Protein AF-A0A945PZ45-F1 (afdb_monomer)

Nearest PDB structures (foldseek):
  7mdt-assembly1_L  TM=3.735E-01  e=1.848E+00  Macaca mulatta
  8dgw-assembly2_B  TM=4.164E-01  e=6.900E+00  Homo sapiens
  4od1-assembly1_L  TM=3.330E-01  e=9.731E+00  Homo sapiens
  8fbw-assembly2_B  TM=3.187E-01  e=9.189E+00  Macaca mulatta

Secondary structure (DSSP, 8-state):
----------PPPPP----PPPPSHHHHHHHHHHHHHHHHHHHHH-----TT---HHHHHHHHHHHHT-BTTBEEEPEEE-S------------EEEE--S-GGGTS-HHHHHH-SS---B-S--SEEEE-SEE-TTSPEEEEEEEEHHHHT-TTEEEEEEEETTEEEEEEEE--SSHHHHTTS-TTSPEEEEEEEE--TT--SSEEEEEEEETTEEEEEEEEETT-----

Structure (mmCIF, N/CA/C/O backbone):
data_AF-A0A945PZ45-F1
#
_entry.id   AF-A0A945PZ45-F1
#
loop_
_atom_site.group_PDB
_atom_site.id
_atom_site.type_symbol
_atom_site.label_atom_id
_atom_site.label_alt_id
_atom_site.label_comp_id
_atom_site.label_asym_id
_atom_site.label_entity_id
_atom_site.label_seq_id
_atom_site.pdbx_PDB_ins_code
_atom_site.Cartn_x
_atom_site.Cartn_y
_atom_site.Cartn_z
_atom_site.occupancy
_atom_site.B_iso_or_equiv
_atom_site.auth_seq_id
_atom_site.auth_comp_id
_atom_site.auth_asym_id
_atom_site.auth_atom_id
_atom_site.pdbx_PDB_model_num
ATOM 1 N N . MET A 1 1 ? -33.135 21.296 -118.989 1.00 41.00 1 MET A N 1
ATOM 2 C CA . MET A 1 1 ? -32.859 22.728 -119.234 1.00 41.00 1 MET A CA 1
ATOM 3 C C . MET A 1 1 ? -31.556 23.097 -118.544 1.00 41.00 1 MET A C 1
ATOM 5 O O . MET A 1 1 ? -31.293 22.595 -117.462 1.00 41.00 1 MET A O 1
ATOM 9 N N . LYS A 1 2 ? -30.731 23.880 -119.241 1.00 42.22 2 LYS A N 1
ATOM 10 C CA . LYS A 1 2 ? -29.431 24.441 -118.834 1.00 42.22 2 LYS A CA 1
ATOM 11 C C . LYS A 1 2 ? -29.603 25.513 -117.737 1.00 42.22 2 LYS A C 1
ATOM 13 O O . LYS A 1 2 ? -30.697 26.063 -117.647 1.00 42.22 2 LYS A O 1
ATOM 18 N N . ASN A 1 3 ? -28.484 25.884 -117.094 1.00 39.31 3 ASN A N 1
ATOM 19 C CA . ASN A 1 3 ? -28.219 27.063 -116.229 1.00 39.31 3 ASN A CA 1
ATOM 20 C C . ASN A 1 3 ? -28.407 26.824 -114.716 1.00 39.31 3 ASN A C 1
ATOM 22 O O . ASN A 1 3 ? -29.359 26.170 -114.327 1.00 39.31 3 ASN A O 1
ATOM 26 N N . GLN A 1 4 ? -27.575 27.326 -113.797 1.00 45.66 4 GLN A N 1
ATOM 27 C CA . GLN A 1 4 ? -26.415 28.225 -113.855 1.00 45.66 4 GLN A CA 1
ATOM 28 C C . GLN A 1 4 ? -25.654 28.140 -112.513 1.00 45.66 4 GLN A C 1
ATOM 30 O O . GLN A 1 4 ? -26.232 27.806 -111.483 1.00 45.66 4 GLN A O 1
ATOM 35 N N . ASN A 1 5 ? -24.366 28.475 -112.572 1.00 48.97 5 ASN A N 1
ATOM 36 C CA . ASN A 1 5 ? -23.415 28.660 -111.476 1.00 48.97 5 ASN A CA 1
ATOM 37 C C . ASN A 1 5 ? -23.949 29.446 -110.270 1.00 48.97 5 ASN A C 1
ATOM 39 O O . ASN A 1 5 ? -24.589 30.483 -110.436 1.00 48.97 5 ASN A O 1
ATOM 43 N N . SER A 1 6 ? -23.493 29.068 -109.074 1.00 56.88 6 SER A N 1
ATOM 44 C CA . SER A 1 6 ? -23.102 30.012 -108.016 1.00 56.88 6 SER A CA 1
ATOM 45 C C . SER A 1 6 ? -22.064 29.345 -107.106 1.00 56.88 6 SER A C 1
ATOM 47 O O . SER A 1 6 ? -22.409 28.527 -106.257 1.00 56.88 6 SER A O 1
ATOM 49 N N . GLU A 1 7 ? -20.786 29.665 -107.303 1.00 55.12 7 GLU A N 1
ATOM 50 C CA . GLU A 1 7 ? -19.716 29.346 -106.351 1.00 55.12 7 GLU A CA 1
ATOM 51 C C . GLU A 1 7 ? -19.923 30.127 -105.042 1.00 55.12 7 GLU A C 1
ATOM 53 O O . GLU A 1 7 ? -20.088 31.350 -105.087 1.00 55.12 7 GLU A O 1
ATOM 58 N N . PRO A 1 8 ? -19.833 29.499 -103.858 1.00 56.19 8 PRO A N 1
ATOM 59 C CA . PRO A 1 8 ? -19.526 30.229 -102.643 1.00 56.19 8 PRO A CA 1
ATOM 60 C C . PRO A 1 8 ? -18.009 30.440 -102.550 1.00 56.19 8 PRO A C 1
ATOM 62 O O . PRO A 1 8 ? -17.231 29.523 -102.295 1.00 56.19 8 PRO A O 1
ATOM 65 N N . SER A 1 9 ? -17.622 31.695 -102.767 1.00 52.62 9 SER A N 1
ATOM 66 C CA . SER A 1 9 ? -16.324 32.298 -102.462 1.00 52.62 9 SER A CA 1
ATOM 67 C C . SER A 1 9 ? -15.703 31.758 -101.162 1.00 52.62 9 SER A C 1
ATOM 69 O O . SER A 1 9 ? -16.165 32.053 -100.057 1.00 52.62 9 SER A O 1
ATOM 71 N N . LEU A 1 10 ? -14.612 31.001 -101.294 1.00 57.22 10 LEU A N 1
ATOM 72 C CA . LEU A 1 10 ? -13.707 30.686 -100.192 1.00 57.22 10 LEU A CA 1
ATOM 73 C C . LEU A 1 10 ? -12.963 31.968 -99.798 1.00 57.22 10 LEU A C 1
ATOM 75 O O . LEU A 1 10 ? -11.994 32.364 -100.447 1.00 57.22 10 LEU A O 1
ATOM 79 N N . LYS A 1 11 ? -13.412 32.630 -98.725 1.00 60.88 11 LYS A N 1
ATOM 80 C CA . LYS A 1 11 ? -12.591 33.635 -98.038 1.00 60.88 11 LYS A CA 1
ATOM 81 C C . LYS A 1 11 ? -11.314 32.945 -97.535 1.00 60.88 11 LYS A C 1
ATOM 83 O O . LYS A 1 11 ? -11.435 31.961 -96.803 1.00 60.88 11 LYS A O 1
ATOM 88 N N . PRO A 1 12 ? -10.110 33.438 -97.869 1.00 55.38 12 PRO A N 1
ATOM 89 C CA . PRO A 1 12 ? -8.886 32.910 -97.291 1.00 55.38 12 PRO A CA 1
ATOM 90 C C . PRO A 1 12 ? -8.914 33.181 -95.785 1.00 55.38 12 PRO A C 1
ATOM 92 O O . PRO A 1 12 ? -9.033 34.327 -95.349 1.00 55.38 12 PRO A O 1
ATOM 95 N N . GLY A 1 13 ? -8.869 32.109 -94.992 1.00 54.81 13 GLY A N 1
ATOM 96 C CA . GLY A 1 13 ? -8.701 32.200 -93.550 1.00 54.81 13 GLY A CA 1
ATOM 97 C C . GLY A 1 13 ? -7.424 32.974 -93.246 1.00 54.81 13 GLY A C 1
ATOM 98 O O . GLY A 1 13 ? -6.350 32.629 -93.736 1.00 54.81 13 GLY A O 1
ATOM 99 N N . SER A 1 14 ? -7.563 34.047 -92.475 1.00 60.84 14 SER A N 1
ATOM 100 C CA . SER A 1 14 ? -6.459 34.846 -91.957 1.00 60.84 14 SER A CA 1
ATOM 101 C C . SER A 1 14 ? -5.398 33.937 -91.317 1.00 60.84 14 SER A C 1
ATOM 103 O O . SER A 1 14 ? -5.774 32.962 -90.657 1.00 60.84 14 SER A O 1
ATOM 105 N N . PRO A 1 15 ? -4.093 34.235 -91.452 1.00 59.25 15 PRO A N 1
ATOM 106 C CA . PRO A 1 15 ? -3.061 33.463 -90.771 1.00 59.25 15 PRO A CA 1
ATOM 107 C C . PRO A 1 15 ? -3.345 33.497 -89.266 1.00 59.25 15 PRO A C 1
ATOM 109 O O . PRO A 1 15 ? -3.495 34.577 -88.689 1.00 59.25 15 PRO A O 1
ATOM 112 N N . MET A 1 16 ? -3.471 32.327 -88.631 1.00 61.09 16 MET A N 1
ATOM 113 C CA . MET A 1 16 ? -3.567 32.248 -87.176 1.00 61.09 16 MET A CA 1
ATOM 114 C C . MET A 1 16 ? -2.313 32.902 -86.603 1.00 61.09 16 MET A C 1
ATOM 116 O O . MET A 1 16 ? -1.214 32.372 -86.738 1.00 61.09 16 MET A O 1
ATOM 120 N N . THR A 1 17 ? -2.475 34.085 -86.011 1.00 61.97 17 THR A N 1
ATOM 121 C CA . THR A 1 17 ? -1.405 34.779 -85.303 1.00 61.97 17 THR A CA 1
ATOM 122 C C . THR A 1 17 ? -0.893 33.839 -84.222 1.00 61.97 17 THR A C 1
ATOM 124 O O . THR A 1 17 ? -1.633 33.493 -83.298 1.00 61.97 17 THR A O 1
ATOM 127 N N . GLU A 1 18 ? 0.348 33.389 -84.373 1.00 63.53 18 GLU A N 1
ATOM 128 C CA . GLU A 1 18 ? 1.036 32.526 -83.425 1.00 63.53 18 GLU A CA 1
ATOM 129 C C . GLU A 1 18 ? 1.020 33.222 -82.056 1.00 63.53 18 GLU A C 1
ATOM 131 O O . GLU A 1 18 ? 1.680 34.241 -81.831 1.00 63.53 18 GLU A O 1
ATOM 136 N N . ARG A 1 19 ? 0.142 32.754 -81.159 1.00 64.94 19 ARG A N 1
ATOM 137 C CA . ARG A 1 19 ? -0.034 33.357 -79.838 1.00 64.94 19 ARG A CA 1
ATOM 138 C C . ARG A 1 19 ? 1.219 33.055 -79.036 1.00 64.94 19 ARG A C 1
ATOM 140 O O . ARG A 1 19 ? 1.388 31.944 -78.541 1.00 64.94 19 ARG A O 1
ATOM 147 N N . LYS A 1 20 ? 2.091 34.054 -78.915 1.00 67.62 20 LYS A N 1
ATOM 148 C CA . LYS A 1 20 ? 3.278 33.982 -78.065 1.00 67.62 20 LYS A CA 1
ATOM 149 C C . LYS A 1 20 ? 2.826 33.569 -76.654 1.00 67.62 20 LYS A C 1
ATOM 151 O O . LYS A 1 20 ? 1.942 34.236 -76.105 1.00 67.62 20 LYS A O 1
ATOM 156 N N . PRO A 1 21 ? 3.348 32.466 -76.085 1.00 74.75 21 PRO A N 1
ATOM 157 C CA . PRO A 1 21 ? 2.932 32.021 -74.765 1.00 74.75 21 PRO A CA 1
ATOM 158 C C . PRO A 1 21 ? 3.236 33.136 -73.768 1.00 7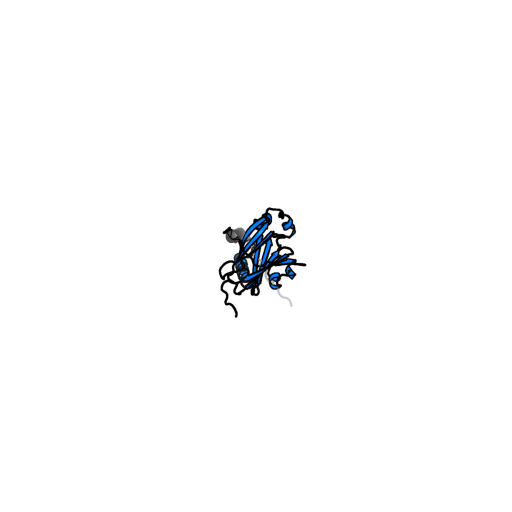4.75 21 PRO A C 1
ATOM 160 O O . PRO A 1 21 ? 4.314 33.737 -73.802 1.00 74.75 21 PRO A O 1
ATOM 163 N N . TRP A 1 22 ? 2.259 33.449 -72.918 1.00 76.75 22 TRP A N 1
ATOM 164 C CA . TRP A 1 22 ? 2.454 34.435 -71.865 1.00 76.75 22 TRP A CA 1
ATOM 165 C C . TRP A 1 22 ? 3.662 34.028 -71.019 1.00 76.75 22 TRP A C 1
ATOM 167 O O . TRP A 1 22 ? 3.858 32.832 -70.775 1.00 76.75 22 TRP A O 1
ATOM 177 N N . PRO A 1 23 ? 4.491 34.991 -70.587 1.00 81.69 23 PRO A N 1
ATOM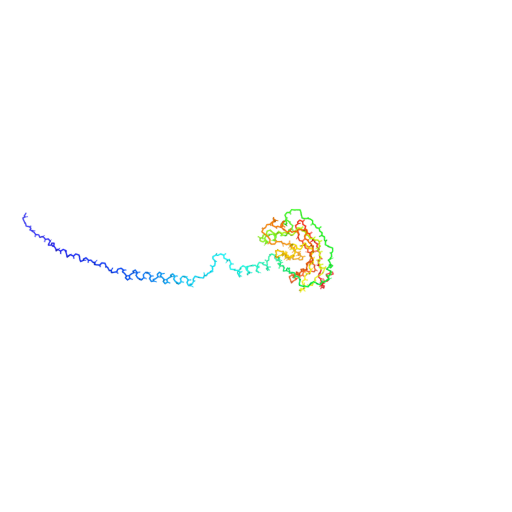 178 C CA . PRO A 1 23 ? 5.654 34.676 -69.778 1.00 81.69 23 PRO A CA 1
ATOM 179 C C . PRO A 1 23 ? 5.188 33.914 -68.531 1.00 81.69 23 PRO A C 1
ATOM 181 O O . PRO A 1 23 ? 4.413 34.433 -67.734 1.00 81.69 23 PRO A O 1
ATOM 184 N N . MET A 1 24 ? 5.638 32.664 -68.376 1.00 83.31 24 MET A N 1
ATOM 185 C CA . MET A 1 24 ? 5.274 31.806 -67.236 1.00 83.31 24 MET A CA 1
ATOM 186 C C . MET A 1 24 ? 5.967 32.225 -65.933 1.00 83.31 24 MET A C 1
ATOM 188 O O . MET A 1 24 ? 5.580 31.801 -64.846 1.00 83.31 24 MET A O 1
ATOM 192 N N . TRP A 1 25 ? 6.981 33.083 -66.034 1.00 87.25 25 TRP A N 1
ATOM 193 C CA . TRP A 1 25 ? 7.789 33.545 -64.912 1.00 87.25 25 TRP A CA 1
ATOM 194 C C . TRP A 1 25 ? 6.992 34.193 -63.757 1.00 87.25 25 TRP A C 1
ATOM 196 O O . TRP A 1 25 ? 7.194 33.761 -62.624 1.00 87.25 25 TRP A O 1
ATOM 206 N N . PRO A 1 26 ? 6.049 35.137 -63.970 1.00 89.94 26 PRO A N 1
ATOM 207 C CA . PRO A 1 26 ? 5.240 35.696 -62.880 1.00 89.94 26 PRO A CA 1
ATOM 208 C C . PRO A 1 26 ? 4.390 34.651 -62.143 1.00 89.94 26 PRO A C 1
ATOM 210 O O . PRO A 1 26 ? 4.220 34.743 -60.928 1.00 89.94 26 PRO A O 1
ATOM 213 N N . ILE A 1 27 ? 3.888 33.635 -62.852 1.00 86.44 27 ILE A N 1
ATOM 214 C CA . ILE A 1 27 ? 3.084 32.561 -62.252 1.00 86.44 27 ILE A CA 1
ATOM 215 C C . ILE A 1 27 ? 3.975 31.681 -61.370 1.00 86.44 27 ILE A C 1
ATOM 217 O O . ILE A 1 27 ? 3.642 31.423 -60.215 1.00 86.44 27 ILE A O 1
ATOM 221 N N . ALA A 1 28 ? 5.141 31.280 -61.884 1.00 90.19 28 ALA A N 1
ATOM 222 C CA . ALA A 1 28 ? 6.114 30.502 -61.122 1.00 90.19 28 ALA A CA 1
ATOM 223 C C . ALA A 1 28 ? 6.598 31.255 -59.869 1.00 90.19 28 ALA A C 1
ATOM 225 O O . ALA A 1 28 ? 6.694 30.664 -58.793 1.00 90.19 28 ALA A O 1
ATOM 226 N N . LEU A 1 29 ? 6.837 32.568 -59.986 1.00 94.94 29 LEU A N 1
ATOM 227 C CA . LEU A 1 29 ? 7.238 33.421 -58.866 1.00 94.94 29 LEU A CA 1
ATOM 228 C C . LEU A 1 29 ? 6.154 33.472 -57.777 1.00 94.94 29 LEU A C 1
ATOM 230 O O . LEU A 1 29 ? 6.455 33.354 -56.588 1.00 94.94 29 LEU A O 1
ATOM 234 N N . SER A 1 30 ? 4.886 33.607 -58.177 1.00 94.62 30 SER A N 1
ATOM 235 C CA . SER A 1 30 ? 3.752 33.613 -57.250 1.00 94.62 30 SER A CA 1
ATOM 236 C C . SER A 1 30 ? 3.631 32.289 -56.487 1.00 94.62 30 SER A C 1
ATOM 238 O O . SER A 1 30 ? 3.573 32.300 -55.257 1.00 94.62 30 SER A O 1
ATOM 240 N N . ILE A 1 31 ? 3.692 31.151 -57.190 1.00 93.19 31 ILE A N 1
ATOM 241 C CA . ILE A 1 31 ? 3.622 29.815 -56.573 1.00 93.19 31 ILE A CA 1
ATOM 242 C C . ILE A 1 31 ? 4.762 29.622 -55.567 1.00 93.19 31 ILE A C 1
ATOM 244 O O . ILE A 1 31 ? 4.520 29.207 -54.433 1.00 93.19 31 ILE A O 1
ATOM 248 N N . LEU A 1 32 ? 5.993 29.973 -55.948 1.00 95.88 32 LEU A N 1
ATOM 249 C CA . LEU A 1 32 ? 7.159 29.842 -55.074 1.00 95.88 32 LEU A CA 1
ATOM 250 C C . LEU A 1 32 ? 7.006 30.684 -53.798 1.00 95.88 32 LEU A C 1
ATOM 252 O O . LEU A 1 32 ? 7.290 30.206 -52.700 1.00 95.88 32 LEU A O 1
ATOM 256 N N . THR A 1 33 ? 6.497 31.911 -53.933 1.00 95.94 33 THR A N 1
ATOM 257 C CA . THR A 1 33 ? 6.258 32.816 -52.799 1.00 95.94 33 THR A CA 1
ATOM 258 C C . THR A 1 33 ? 5.239 32.221 -51.826 1.00 95.94 33 THR A C 1
ATOM 260 O O . THR A 1 33 ? 5.471 32.221 -50.617 1.00 95.94 33 THR A O 1
ATOM 263 N N . PHE A 1 34 ? 4.145 31.649 -52.339 1.00 95.06 34 PHE A N 1
ATOM 264 C CA . PHE A 1 34 ? 3.136 30.988 -51.508 1.00 95.06 34 PHE A CA 1
ATOM 265 C C . PHE A 1 34 ? 3.685 29.759 -50.785 1.00 95.06 34 PHE A C 1
ATOM 267 O O . PHE A 1 34 ? 3.418 29.598 -49.596 1.00 95.06 34 PHE A O 1
ATOM 274 N N . ILE A 1 35 ? 4.477 28.921 -51.461 1.00 94.88 35 ILE A N 1
ATOM 275 C CA . ILE A 1 35 ? 5.080 27.729 -50.847 1.00 94.88 35 ILE A CA 1
ATOM 276 C C . ILE A 1 35 ? 6.009 28.132 -49.699 1.00 94.88 35 ILE A C 1
ATOM 278 O O . ILE A 1 35 ? 5.917 27.562 -48.612 1.00 94.88 35 ILE A O 1
ATOM 282 N N . ILE A 1 36 ? 6.870 29.133 -49.904 1.00 95.44 36 ILE A N 1
ATOM 283 C CA . ILE A 1 36 ? 7.802 29.600 -48.868 1.00 95.44 36 ILE A CA 1
ATOM 284 C C . ILE A 1 36 ? 7.032 30.164 -47.671 1.00 95.44 36 ILE A C 1
ATOM 286 O O . ILE A 1 36 ? 7.316 29.798 -46.531 1.00 95.44 36 ILE A O 1
ATOM 290 N N . LEU A 1 37 ? 6.030 31.011 -47.919 1.00 95.50 37 LEU A N 1
ATOM 291 C CA . LEU A 1 37 ? 5.261 31.648 -46.853 1.00 95.50 37 LEU A CA 1
ATOM 292 C C . LEU A 1 37 ? 4.434 30.624 -46.065 1.00 95.50 37 LEU A C 1
ATOM 294 O O . LEU A 1 37 ? 4.429 30.649 -44.837 1.00 95.50 37 LEU A O 1
ATOM 298 N N . TYR A 1 38 ? 3.805 29.675 -46.761 1.00 93.00 38 TYR A N 1
ATOM 299 C CA . TYR A 1 38 ? 3.078 28.567 -46.146 1.00 93.00 38 TYR A CA 1
ATOM 300 C C . TYR A 1 38 ? 3.992 27.693 -45.282 1.00 93.00 38 TYR A C 1
ATOM 302 O O . TYR A 1 38 ? 3.658 27.395 -44.136 1.00 93.00 38 TYR A O 1
ATOM 310 N N . THR A 1 39 ? 5.170 27.333 -45.801 1.00 91.94 39 THR A N 1
ATOM 311 C CA . THR A 1 39 ? 6.150 26.509 -45.078 1.00 91.94 39 THR A CA 1
ATOM 312 C C . THR A 1 39 ? 6.669 27.236 -43.839 1.00 91.94 39 THR A C 1
ATOM 314 O O . THR A 1 39 ? 6.790 26.637 -42.773 1.00 91.94 39 THR A O 1
ATOM 317 N N . TRP A 1 40 ? 6.919 28.543 -43.942 1.00 95.12 40 TRP A N 1
ATOM 318 C CA . TRP A 1 40 ? 7.350 29.360 -42.811 1.00 95.12 40 TRP A CA 1
ATOM 319 C C . TRP A 1 40 ? 6.272 29.476 -41.728 1.00 95.12 40 TRP A C 1
ATOM 321 O O . TRP A 1 40 ? 6.575 29.319 -40.547 1.00 95.12 40 TRP A O 1
ATOM 331 N N . VAL A 1 41 ? 5.008 29.696 -42.112 1.00 92.19 41 VAL A N 1
ATOM 332 C CA . VAL A 1 41 ? 3.874 29.712 -41.172 1.00 92.19 41 VAL A CA 1
ATOM 333 C C . VAL A 1 41 ? 3.734 28.352 -40.495 1.00 92.19 41 VAL A C 1
ATOM 335 O O . VAL A 1 41 ? 3.617 28.296 -39.273 1.00 92.19 41 VAL A O 1
ATOM 338 N N . GLN A 1 42 ? 3.814 27.253 -41.248 1.00 86.69 42 GLN A N 1
ATOM 339 C CA . GLN A 1 42 ? 3.805 25.923 -40.650 1.00 86.69 42 GLN A CA 1
ATOM 340 C C . GLN A 1 42 ? 4.946 25.753 -39.654 1.00 86.69 42 GLN A C 1
ATOM 342 O O . GLN A 1 42 ? 4.678 25.370 -38.530 1.00 86.69 42 GLN A O 1
ATOM 347 N N . LEU A 1 43 ? 6.192 26.073 -39.999 1.00 85.62 43 LEU A N 1
ATOM 348 C CA . LEU A 1 43 ? 7.314 25.901 -39.072 1.00 85.62 43 LEU A CA 1
ATOM 349 C C . LEU A 1 43 ? 7.194 26.783 -37.823 1.00 85.62 43 LEU A C 1
ATOM 351 O O . LEU A 1 43 ? 7.469 26.311 -36.727 1.00 85.62 43 LEU A O 1
ATOM 355 N N . LYS A 1 44 ? 6.750 28.038 -37.965 1.00 87.31 44 LYS A N 1
ATOM 356 C CA . LYS A 1 44 ? 6.634 28.979 -36.841 1.00 87.31 44 LYS A CA 1
ATOM 357 C C . LYS A 1 44 ? 5.483 28.644 -35.889 1.00 87.31 44 LYS A C 1
ATOM 359 O O . LYS A 1 44 ? 5.591 28.903 -34.695 1.00 87.31 44 LYS A O 1
ATOM 364 N N . PHE A 1 45 ? 4.373 28.124 -36.413 1.00 82.94 45 PHE A N 1
ATOM 365 C CA . PHE A 1 45 ? 3.159 27.850 -35.634 1.00 82.94 45 PHE A CA 1
ATOM 366 C C . PHE A 1 45 ? 2.900 26.361 -35.402 1.00 82.94 45 PHE A C 1
ATOM 368 O O . PHE A 1 45 ? 1.909 26.004 -34.760 1.00 82.94 45 PHE A O 1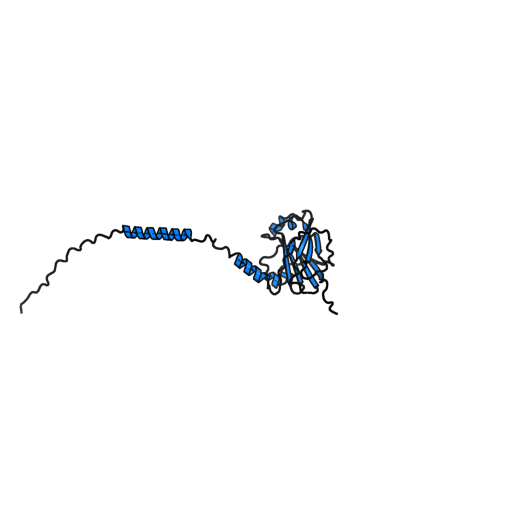
ATOM 375 N N . ARG A 1 46 ? 3.775 25.478 -35.890 1.00 72.62 46 ARG A N 1
ATOM 376 C CA . ARG A 1 46 ? 3.764 24.068 -35.517 1.00 72.62 46 ARG A CA 1
ATOM 377 C C . ARG A 1 46 ? 4.155 23.993 -34.054 1.00 72.62 46 ARG A C 1
ATOM 379 O O . ARG A 1 46 ? 5.325 24.082 -33.703 1.00 72.62 46 ARG A O 1
ATOM 386 N N . LYS A 1 47 ? 3.141 23.849 -33.207 1.00 64.75 47 LYS A N 1
ATOM 387 C CA . LYS A 1 47 ? 3.321 23.489 -31.808 1.00 64.75 47 LYS A CA 1
ATOM 388 C C . LYS A 1 47 ? 4.204 22.242 -31.757 1.00 64.75 47 LYS A C 1
ATOM 390 O O . LYS A 1 47 ? 3.882 21.247 -32.409 1.00 64.75 47 LYS A O 1
ATOM 395 N N . GLU A 1 48 ? 5.297 22.294 -31.004 1.00 63.47 48 GLU A N 1
ATOM 396 C CA . GLU A 1 48 ? 6.171 21.148 -30.708 1.00 63.47 48 GLU A CA 1
ATOM 397 C C . GLU A 1 48 ? 5.492 20.158 -29.743 1.00 63.47 48 GLU A C 1
ATOM 399 O O . GLU A 1 48 ? 6.102 19.622 -28.824 1.00 63.47 48 GLU A O 1
ATOM 404 N N . GLU A 1 49 ? 4.194 19.920 -29.911 1.00 56.12 49 GLU A N 1
ATOM 405 C CA . GLU A 1 49 ? 3.498 18.915 -29.126 1.00 56.12 49 GLU A CA 1
ATOM 406 C C . GLU A 1 49 ? 3.841 17.553 -29.729 1.00 56.12 49 GLU A C 1
ATOM 408 O O . GLU A 1 49 ? 3.485 17.234 -30.868 1.00 56.12 49 GLU A O 1
ATOM 413 N N . LYS A 1 50 ? 4.603 16.764 -28.963 1.00 57.47 50 LYS A N 1
ATOM 414 C CA . LYS A 1 50 ? 4.888 15.365 -29.268 1.00 57.47 50 LYS A CA 1
ATOM 415 C C . LYS A 1 50 ? 3.564 14.652 -29.577 1.00 57.47 50 LYS A C 1
ATOM 417 O O . LYS A 1 50 ? 2.666 14.651 -28.731 1.00 57.47 50 LYS A O 1
ATOM 422 N N . PRO A 1 51 ? 3.417 14.020 -30.750 1.00 53.50 51 PRO A N 1
ATOM 423 C CA . PRO A 1 51 ? 2.276 13.157 -31.004 1.00 53.50 51 PRO A CA 1
ATOM 424 C C . PRO A 1 51 ? 2.339 12.008 -29.987 1.00 53.50 51 PRO A C 1
ATOM 426 O O . PRO A 1 51 ? 3.334 11.290 -29.978 1.00 53.50 51 PRO A O 1
ATOM 429 N N . TYR A 1 52 ? 1.298 11.840 -29.163 1.00 52.84 52 TYR A N 1
ATOM 430 C CA . TYR A 1 52 ? 1.095 10.742 -28.193 1.00 52.84 52 TYR A CA 1
ATOM 431 C C . TYR A 1 52 ? 1.605 10.881 -26.746 1.00 52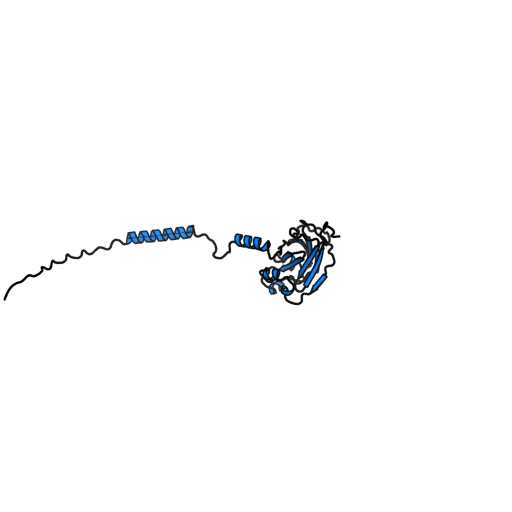.84 52 TYR A C 1
ATOM 433 O O . TYR A 1 52 ? 1.770 9.862 -26.082 1.00 52.84 52 TYR A O 1
ATOM 441 N N . GLU A 1 53 ? 1.739 12.076 -26.172 1.00 54.91 53 GLU A N 1
ATOM 442 C CA . GLU A 1 53 ? 1.651 12.177 -24.702 1.00 54.91 53 GLU A CA 1
ATOM 443 C C . GLU A 1 53 ? 0.203 12.562 -24.337 1.00 54.91 53 GLU A C 1
ATOM 445 O O . GLU A 1 53 ? -0.230 13.674 -24.648 1.00 54.91 53 GLU A O 1
ATOM 450 N N . PRO A 1 54 ? -0.614 11.650 -23.764 1.00 57.06 54 PRO A N 1
ATOM 451 C CA . PRO A 1 54 ? -1.958 12.008 -23.335 1.00 57.06 54 PRO A CA 1
ATOM 452 C C . PRO A 1 54 ? -1.820 13.096 -22.273 1.00 57.06 54 PRO A C 1
ATOM 454 O O . PRO A 1 54 ? -1.098 12.897 -21.298 1.00 57.06 54 PRO A O 1
ATOM 457 N N . ASN A 1 55 ? -2.484 14.232 -22.495 1.00 59.81 55 ASN A N 1
ATOM 458 C CA . ASN A 1 55 ? -2.378 15.449 -21.692 1.00 59.81 55 ASN A CA 1
ATOM 459 C C . ASN A 1 55 ? -2.306 15.106 -20.192 1.00 59.81 55 ASN A C 1
ATOM 461 O O . ASN A 1 55 ? -3.279 14.588 -19.636 1.00 59.81 55 ASN A O 1
ATOM 465 N N . TYR A 1 56 ? -1.136 15.317 -19.578 1.00 62.22 56 TYR A N 1
ATOM 466 C CA . TYR A 1 56 ? -0.834 14.879 -18.211 1.00 62.22 56 TYR A CA 1
ATOM 467 C C . TYR A 1 56 ? -1.902 15.388 -17.237 1.00 62.22 56 TYR A C 1
ATOM 469 O O . TYR A 1 56 ? -2.407 14.629 -16.422 1.00 62.22 56 TYR A O 1
ATOM 477 N N . GLU A 1 57 ? -2.384 16.615 -17.445 1.00 60.31 57 GLU A N 1
ATOM 478 C CA . GLU A 1 57 ? -3.451 17.220 -16.646 1.00 60.31 57 GLU A CA 1
ATOM 479 C C . GLU A 1 57 ? -4.823 16.543 -16.810 1.00 60.31 57 GLU A C 1
ATOM 481 O O . GLU A 1 57 ? -5.616 16.514 -15.871 1.00 60.31 57 GLU A O 1
ATOM 486 N N . MET A 1 58 ? -5.149 15.991 -17.987 1.00 59.88 58 MET A N 1
ATOM 487 C CA . MET A 1 58 ? -6.384 15.212 -18.166 1.00 59.88 58 MET A CA 1
ATOM 488 C C . MET A 1 58 ? -6.262 13.817 -17.561 1.00 59.88 58 MET A C 1
ATOM 490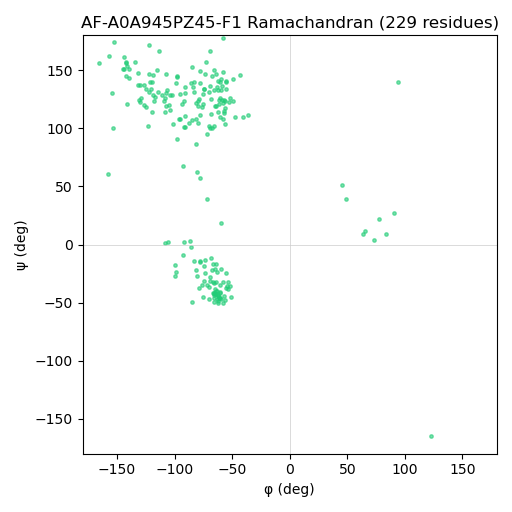 O O . MET A 1 58 ? -7.255 13.314 -17.037 1.00 59.88 58 MET A O 1
ATOM 494 N N . GLN A 1 59 ? -5.078 13.199 -17.618 1.00 60.50 59 GLN A N 1
ATOM 495 C CA . GLN A 1 59 ? -4.817 11.945 -16.909 1.00 60.50 59 GLN A CA 1
ATOM 496 C C . GLN A 1 59 ? -4.880 12.158 -15.401 1.00 60.50 59 GLN A C 1
ATOM 498 O O . GLN A 1 59 ? -5.531 11.388 -14.715 1.00 60.50 59 GLN A O 1
ATOM 503 N N . GLU A 1 60 ? -4.301 13.243 -14.901 1.00 61.44 60 GLU A N 1
ATOM 504 C CA . GLU A 1 60 ? -4.312 13.597 -13.488 1.00 61.44 60 GLU A CA 1
ATOM 505 C C . GLU A 1 60 ? -5.729 13.913 -13.001 1.00 61.44 60 GLU A C 1
ATOM 507 O O . GLU A 1 60 ? -6.144 13.390 -11.975 1.00 61.44 60 GLU A O 1
ATOM 512 N N . ARG A 1 61 ? -6.547 14.635 -13.782 1.00 58.38 61 ARG A N 1
ATOM 513 C CA . ARG A 1 61 ? -7.979 14.813 -13.469 1.00 58.38 61 ARG A CA 1
ATOM 514 C C . ARG A 1 61 ? -8.762 13.502 -13.528 1.00 58.38 61 ARG A C 1
ATOM 516 O O . ARG A 1 61 ? -9.645 13.298 -12.703 1.00 58.38 61 ARG A O 1
ATOM 523 N N . ARG A 1 62 ? -8.468 12.603 -14.476 1.00 57.16 62 ARG A N 1
ATOM 524 C CA . ARG A 1 62 ? -9.091 11.266 -14.520 1.00 57.16 62 ARG A CA 1
ATOM 525 C C . ARG A 1 62 ? -8.679 10.412 -13.328 1.00 57.16 62 ARG A C 1
ATOM 527 O O . ARG A 1 62 ? -9.544 9.757 -12.763 1.00 57.16 62 ARG A O 1
ATOM 534 N N . ASN A 1 63 ? -7.408 10.450 -12.945 1.00 56.56 63 ASN A N 1
ATOM 535 C CA . ASN A 1 63 ? -6.870 9.733 -11.798 1.00 56.56 63 ASN A CA 1
ATOM 536 C C . ASN A 1 63 ? -7.483 10.285 -10.513 1.00 56.56 63 ASN A C 1
ATOM 538 O O . ASN A 1 63 ? -8.040 9.510 -9.760 1.00 56.56 63 ASN A O 1
ATOM 542 N N . GLN A 1 64 ? -7.560 11.606 -10.341 1.00 56.28 64 GLN A N 1
ATOM 543 C CA . GLN A 1 64 ? -8.213 12.238 -9.190 1.00 56.28 64 GLN A CA 1
ATOM 544 C C . GLN A 1 64 ? -9.724 11.956 -9.109 1.00 56.28 64 GLN A C 1
ATOM 546 O O . GLN A 1 64 ? -10.284 11.902 -8.015 1.00 56.28 64 GLN A O 1
ATOM 551 N N . VAL A 1 65 ? -10.414 11.803 -10.247 1.00 52.84 65 VAL A N 1
ATOM 552 C CA . VAL A 1 65 ? -11.845 11.439 -10.283 1.00 52.84 65 VAL A CA 1
ATOM 553 C C . VAL A 1 65 ? -12.048 9.940 -10.046 1.00 52.84 65 VAL A C 1
ATOM 555 O O . VAL A 1 65 ? -12.996 9.570 -9.358 1.00 52.84 65 VAL A O 1
ATOM 558 N N . ALA A 1 66 ? -11.163 9.082 -10.558 1.00 52.44 66 ALA A N 1
ATOM 559 C CA . ALA A 1 66 ? -11.167 7.651 -10.265 1.00 52.44 66 ALA A CA 1
ATOM 560 C C . ALA A 1 66 ? -10.842 7.399 -8.783 1.00 52.44 66 ALA A C 1
ATOM 562 O O . ALA A 1 66 ? -11.619 6.755 -8.090 1.00 52.44 66 ALA A O 1
ATOM 563 N N . GLU A 1 67 ? -9.774 8.003 -8.261 1.00 53.31 67 GLU A N 1
ATOM 564 C CA . GLU A 1 67 ? -9.321 7.914 -6.865 1.00 53.31 67 GLU A CA 1
ATOM 565 C C . GLU A 1 67 ? -10.397 8.314 -5.844 1.00 53.31 67 GLU A C 1
ATOM 567 O O . GLU A 1 67 ? -10.350 7.857 -4.703 1.00 53.31 67 GLU A O 1
ATOM 572 N N . LYS A 1 68 ? -11.380 9.136 -6.242 1.00 54.41 68 LYS A N 1
ATOM 573 C CA . LYS A 1 68 ? -12.455 9.618 -5.363 1.00 54.41 68 LYS A CA 1
ATOM 574 C C . LYS A 1 68 ? -13.737 8.782 -5.368 1.00 54.41 68 LYS A C 1
ATOM 576 O O . LYS A 1 68 ? -14.601 9.075 -4.547 1.00 54.41 68 LYS A O 1
ATOM 581 N N . ASN A 1 69 ? -13.923 7.802 -6.260 1.00 54.69 69 ASN A N 1
ATOM 582 C CA . ASN A 1 69 ? -15.181 7.036 -6.287 1.00 54.69 69 ASN A CA 1
ATOM 583 C C . ASN A 1 69 ? -15.059 5.652 -6.955 1.00 54.69 69 ASN A C 1
ATOM 585 O O . ASN A 1 69 ? -15.683 5.347 -7.974 1.00 54.69 69 ASN A O 1
ATOM 589 N N . LEU A 1 70 ? -14.207 4.804 -6.382 1.00 62.72 70 LEU A N 1
ATOM 590 C CA . LEU A 1 70 ? -13.841 3.489 -6.903 1.00 62.72 70 LEU A CA 1
ATOM 591 C C . LEU A 1 70 ? -14.758 2.388 -6.313 1.00 62.72 70 LEU A C 1
ATOM 593 O O . LEU A 1 70 ? -14.329 1.595 -5.484 1.00 62.72 70 LEU A O 1
ATOM 597 N N . TYR A 1 71 ? -16.055 2.368 -6.653 1.00 71.25 71 TYR A N 1
ATOM 598 C CA . TYR A 1 71 ? -17.082 1.596 -5.907 1.00 71.25 71 TYR A CA 1
ATOM 599 C C . TYR A 1 71 ? -16.939 1.768 -4.384 1.00 71.25 71 TYR A C 1
ATOM 601 O O . TYR A 1 71 ? -16.819 0.783 -3.650 1.00 71.25 71 TYR A O 1
ATOM 609 N N . ASP A 1 72 ? -16.879 3.016 -3.924 1.00 82.31 72 ASP A N 1
ATOM 610 C CA . ASP A 1 72 ? -16.708 3.392 -2.513 1.00 82.31 72 ASP A CA 1
ATOM 611 C C . ASP A 1 72 ? -15.381 2.955 -1.864 1.00 82.31 72 ASP A C 1
ATOM 613 O O . ASP A 1 72 ? -15.217 3.095 -0.654 1.00 82.31 72 ASP A O 1
ATOM 617 N N . TRP A 1 73 ? -14.415 2.443 -2.638 1.00 88.69 73 TRP A N 1
ATOM 618 C CA . TRP A 1 73 ? -13.040 2.317 -2.163 1.00 88.69 73 TRP A CA 1
ATOM 619 C C . TRP A 1 73 ? -12.330 3.664 -2.264 1.00 88.69 73 TRP A C 1
ATOM 621 O O . TRP A 1 73 ? -12.215 4.252 -3.342 1.00 88.69 73 TRP A O 1
ATOM 631 N N . PHE A 1 74 ? -11.813 4.126 -1.132 1.00 89.19 74 PHE A N 1
ATOM 632 C CA . PHE A 1 74 ? -10.973 5.308 -1.026 1.00 89.19 74 PHE A CA 1
ATOM 633 C C . PHE A 1 74 ? -9.508 4.900 -1.144 1.00 89.19 74 PHE A C 1
ATOM 635 O O . PHE A 1 74 ? -9.028 4.085 -0.355 1.00 89.19 74 PHE A O 1
ATOM 642 N N . SER A 1 75 ? -8.785 5.476 -2.106 1.00 90.69 75 SER A N 1
ATOM 643 C CA . SER A 1 75 ? -7.324 5.376 -2.139 1.00 90.69 75 SER A CA 1
ATOM 644 C C . SER A 1 75 ? -6.747 6.323 -1.090 1.00 90.69 75 SER A C 1
ATOM 646 O O . SER A 1 75 ? -6.950 7.534 -1.171 1.00 90.69 75 SER A O 1
ATOM 648 N N . LEU A 1 76 ? -6.034 5.781 -0.105 1.00 91.06 76 LEU A N 1
ATOM 649 C CA . LEU A 1 76 ? -5.409 6.561 0.959 1.00 91.06 76 LEU A CA 1
ATOM 650 C C . LEU A 1 76 ? -3.937 6.775 0.644 1.00 91.06 76 LEU A C 1
ATOM 652 O O . LEU A 1 76 ? -3.244 5.857 0.196 1.00 91.06 76 LEU A O 1
ATOM 656 N N . ASN A 1 77 ? -3.448 7.985 0.900 1.00 90.44 77 ASN A N 1
ATOM 657 C CA . ASN A 1 77 ? -2.026 8.248 0.805 1.00 90.44 77 ASN A CA 1
ATOM 658 C C . ASN A 1 77 ? -1.316 7.630 2.016 1.00 90.44 77 ASN A C 1
ATOM 660 O O . ASN A 1 77 ? -1.765 7.784 3.152 1.00 90.44 77 ASN A O 1
ATOM 664 N N . ALA A 1 78 ? -0.215 6.933 1.750 1.00 92.94 78 ALA A N 1
ATOM 665 C CA . ALA A 1 78 ? 0.667 6.365 2.756 1.00 92.94 78 ALA A CA 1
ATOM 666 C C . ALA A 1 78 ? 2.073 6.921 2.521 1.00 92.94 78 ALA A C 1
ATOM 668 O O . ALA A 1 78 ? 2.777 6.508 1.592 1.00 92.94 78 ALA A O 1
ATOM 669 N N . ALA A 1 79 ? 2.463 7.899 3.332 1.00 91.31 79 ALA A N 1
ATOM 670 C CA . ALA A 1 79 ? 3.726 8.611 3.183 1.00 91.31 79 ALA A CA 1
ATOM 671 C C . ALA A 1 79 ? 4.715 8.204 4.283 1.00 91.31 79 ALA A C 1
ATOM 673 O O . ALA A 1 79 ? 4.291 7.925 5.405 1.00 91.31 79 ALA A O 1
ATOM 674 N N . PRO A 1 80 ? 6.029 8.162 3.998 1.00 90.81 80 PRO A N 1
ATOM 675 C CA . PRO A 1 80 ? 7.022 8.021 5.053 1.00 90.81 80 PRO A CA 1
ATOM 676 C C . PRO A 1 80 ? 6.935 9.231 5.992 1.00 90.81 80 PRO A C 1
ATOM 678 O O . PRO A 1 80 ? 6.878 10.374 5.536 1.00 90.81 80 PRO A O 1
ATOM 681 N N . SER A 1 81 ? 6.918 8.979 7.297 1.00 86.56 81 SER A N 1
ATOM 682 C CA . SER A 1 81 ? 6.927 10.032 8.309 1.00 86.56 81 SER A CA 1
ATOM 683 C C . SER A 1 81 ? 8.338 10.595 8.464 1.00 86.56 81 SER A C 1
ATOM 685 O O . SER A 1 81 ? 9.320 9.851 8.475 1.00 86.56 81 SER A O 1
ATOM 687 N N . ALA A 1 82 ? 8.443 11.918 8.594 1.00 74.69 82 ALA A N 1
ATOM 688 C CA . ALA A 1 82 ? 9.707 12.596 8.881 1.00 74.69 82 ALA A CA 1
ATOM 689 C C . ALA A 1 82 ? 10.112 12.484 10.363 1.00 74.69 82 ALA A C 1
ATOM 691 O O . ALA A 1 82 ? 11.254 12.777 10.716 1.00 74.69 82 ALA A O 1
ATOM 692 N N . GLU A 1 83 ? 9.184 12.080 11.234 1.00 67.62 83 GLU A N 1
ATOM 693 C CA . GLU A 1 83 ? 9.422 11.963 12.666 1.00 67.62 83 GLU A CA 1
ATOM 694 C C . GLU A 1 83 ? 9.901 10.557 13.029 1.00 67.62 83 GLU A C 1
ATOM 696 O O . GLU A 1 83 ? 9.112 9.631 13.209 1.00 67.62 83 GLU A O 1
ATOM 701 N N . THR A 1 84 ? 11.206 10.407 13.235 1.00 56.00 84 THR A N 1
ATOM 702 C CA . THR A 1 84 ? 11.800 9.220 13.866 1.00 56.00 84 THR A CA 1
ATOM 703 C C . THR A 1 84 ? 11.610 9.286 15.385 1.00 56.00 84 THR A C 1
ATOM 705 O O . THR A 1 84 ? 12.573 9.334 16.142 1.00 56.00 84 THR A O 1
ATOM 708 N N . ASN A 1 85 ? 10.370 9.393 15.860 1.00 54.28 85 ASN A N 1
ATOM 709 C CA . ASN A 1 85 ? 10.113 9.358 17.297 1.00 54.28 85 ASN A CA 1
ATOM 710 C C . ASN A 1 85 ? 10.089 7.895 17.765 1.00 54.28 85 ASN A C 1
ATOM 712 O O . ASN A 1 85 ? 9.263 7.115 17.294 1.00 54.28 85 ASN A O 1
ATOM 716 N N . ASP A 1 86 ? 10.962 7.559 18.723 1.00 52.56 86 ASP A N 1
ATOM 717 C CA . ASP A 1 86 ? 11.157 6.259 19.408 1.00 52.56 86 ASP A CA 1
ATOM 718 C C . ASP A 1 86 ? 9.919 5.719 20.165 1.00 52.56 86 ASP A C 1
ATOM 720 O O . ASP A 1 86 ? 10.014 4.839 21.028 1.00 52.56 86 ASP A O 1
ATOM 724 N N . ASN A 1 87 ? 8.722 6.218 19.857 1.00 56.00 87 ASN A N 1
ATOM 725 C CA . ASN A 1 87 ? 7.486 5.664 20.379 1.00 56.00 87 ASN A CA 1
ATOM 726 C C . ASN A 1 87 ? 7.240 4.317 19.703 1.00 56.00 87 ASN A C 1
ATOM 728 O O . ASN A 1 87 ? 6.676 4.238 18.613 1.00 56.00 87 ASN A O 1
ATOM 732 N N . THR A 1 88 ? 7.671 3.255 20.381 1.00 64.62 88 THR A N 1
ATOM 733 C CA . THR A 1 88 ? 7.316 1.872 20.064 1.00 64.62 88 THR A CA 1
ATOM 734 C C . THR A 1 88 ? 5.806 1.776 19.857 1.00 64.62 88 THR A C 1
ATOM 736 O O . THR A 1 88 ? 5.016 1.923 20.791 1.00 64.62 88 THR A O 1
ATOM 739 N N . LEU A 1 89 ? 5.390 1.568 18.605 1.00 80.94 89 LEU A N 1
ATOM 740 C CA . LEU A 1 89 ? 3.987 1.340 18.295 1.00 80.94 89 LEU A CA 1
ATOM 741 C C . LEU A 1 89 ? 3.568 0.025 18.951 1.00 80.94 89 LEU A C 1
ATOM 743 O O . LEU A 1 89 ? 4.114 -1.038 18.658 1.00 80.94 89 LEU A O 1
ATOM 747 N N . SER A 1 90 ? 2.592 0.095 19.851 1.00 69.56 90 SER A N 1
ATOM 748 C CA . SER A 1 90 ? 1.968 -1.094 20.416 1.00 69.56 90 SER A CA 1
ATOM 749 C C . SER A 1 90 ? 0.752 -1.439 19.568 1.00 69.56 90 SER A C 1
ATOM 751 O O . SER A 1 90 ? -0.300 -0.806 19.671 1.00 69.56 90 SER A O 1
ATOM 753 N N . SER A 1 91 ? 0.923 -2.424 18.691 1.00 65.75 91 SER A N 1
ATOM 754 C CA . SER A 1 91 ? -0.199 -3.023 17.975 1.00 65.75 91 SER A CA 1
ATOM 755 C C . SER A 1 91 ? -0.940 -3.983 18.894 1.00 65.75 91 SER A C 1
ATOM 757 O O . SER A 1 91 ? -0.329 -4.670 19.715 1.00 65.75 91 SER A O 1
ATOM 759 N N . GLY A 1 92 ? -2.251 -4.114 18.679 1.00 71.81 92 GLY A N 1
ATOM 760 C CA . GLY A 1 92 ? -2.965 -5.321 19.088 1.00 71.81 92 GLY A CA 1
ATOM 761 C C . GLY A 1 92 ? -2.370 -6.575 18.430 1.00 71.81 92 GLY A C 1
ATOM 762 O O . GLY A 1 92 ? -1.437 -6.500 17.625 1.00 71.81 92 GLY A O 1
ATOM 763 N N . HIS A 1 93 ? -2.913 -7.747 18.756 1.00 88.62 93 HIS A N 1
ATOM 764 C CA . HIS A 1 93 ? -2.455 -9.010 18.177 1.00 88.62 93 HIS A CA 1
ATOM 765 C C . HIS A 1 93 ? -2.552 -8.984 16.639 1.00 88.62 93 HIS A C 1
ATOM 767 O O . HIS A 1 93 ? -3.651 -8.902 16.091 1.00 88.62 93 HIS A O 1
ATOM 773 N N . ILE A 1 94 ? -1.402 -9.049 15.958 1.00 94.50 94 ILE A N 1
ATOM 774 C CA . ILE A 1 94 ? -1.319 -9.156 14.498 1.00 94.50 94 ILE A CA 1
ATOM 775 C C . ILE A 1 94 ? -1.277 -10.637 14.134 1.00 94.50 94 ILE A C 1
ATOM 777 O O . ILE A 1 94 ? -0.283 -11.320 14.392 1.00 94.50 94 ILE A O 1
ATOM 781 N N . ALA A 1 95 ? -2.347 -11.128 13.520 1.00 95.50 95 ALA A N 1
ATOM 782 C CA . ALA A 1 95 ? -2.423 -12.493 13.025 1.00 95.50 95 ALA A CA 1
ATOM 783 C C . ALA A 1 95 ? -1.759 -12.595 11.647 1.00 95.50 95 ALA A C 1
ATOM 785 O O . ALA A 1 95 ? -1.919 -11.721 10.800 1.00 95.50 95 ALA A O 1
ATOM 786 N N . ALA A 1 96 ? -1.024 -13.676 11.403 1.00 95.38 96 ALA A N 1
ATOM 787 C CA . ALA A 1 96 ? -0.438 -13.980 10.102 1.00 95.38 96 ALA A CA 1
ATOM 788 C C . ALA A 1 96 ? -1.196 -15.134 9.436 1.00 95.38 96 ALA A C 1
ATOM 790 O O . ALA A 1 96 ? -1.417 -16.172 10.061 1.00 95.38 96 ALA A O 1
ATOM 791 N N . ARG A 1 97 ? -1.534 -14.980 8.154 1.00 95.75 97 ARG A N 1
ATOM 792 C CA . ARG A 1 97 ? -2.139 -16.023 7.315 1.00 95.75 97 ARG A CA 1
ATOM 793 C C . ARG A 1 97 ? -1.371 -16.142 6.000 1.00 95.75 97 ARG A C 1
ATOM 795 O O . ARG A 1 97 ? -1.014 -15.137 5.394 1.00 95.75 97 ARG A O 1
ATOM 802 N N . PHE A 1 98 ? -1.126 -17.368 5.549 1.00 95.44 98 PHE A N 1
ATOM 803 C CA . PHE A 1 98 ? -0.510 -17.624 4.245 1.00 95.44 98 PHE A CA 1
ATOM 804 C C . PHE A 1 98 ? -1.566 -17.652 3.140 1.00 95.44 98 PHE A C 1
ATOM 806 O O . PHE A 1 98 ? -2.647 -18.220 3.312 1.00 95.44 98 PHE A O 1
ATOM 813 N N . ILE A 1 99 ? -1.240 -17.055 1.998 1.00 93.31 99 ILE A N 1
ATOM 814 C CA . ILE A 1 99 ? -2.112 -16.993 0.826 1.00 93.31 99 ILE A CA 1
ATOM 815 C C . ILE A 1 99 ? -1.761 -18.167 -0.087 1.00 93.31 99 ILE A C 1
ATOM 817 O O . ILE A 1 99 ? -0.630 -18.308 -0.546 1.00 93.31 99 ILE A O 1
ATOM 821 N N . SER A 1 100 ? -2.747 -19.021 -0.353 1.00 86.94 100 SER A N 1
ATOM 822 C CA . SER A 1 100 ? -2.601 -20.169 -1.249 1.00 86.94 100 SER A CA 1
ATOM 823 C C . SER A 1 100 ? -3.138 -19.806 -2.633 1.00 86.94 100 SER A C 1
ATOM 825 O O . SER A 1 100 ? -4.327 -19.961 -2.898 1.00 86.94 100 SER A O 1
ATOM 827 N N . GLY A 1 101 ? -2.273 -19.298 -3.513 1.00 89.69 101 GLY A N 1
ATOM 828 C CA . GLY A 1 101 ? -2.619 -18.981 -4.901 1.00 89.69 101 GLY A CA 1
ATOM 829 C C . GLY A 1 101 ? -2.378 -17.520 -5.295 1.00 89.69 101 GLY A C 1
ATOM 830 O O . GLY A 1 101 ? -1.641 -16.808 -4.614 1.00 89.69 101 GLY A O 1
ATOM 831 N N . PRO A 1 102 ? -2.946 -17.081 -6.433 1.00 90.38 102 PRO A N 1
ATOM 832 C CA . PRO A 1 102 ? -2.849 -15.700 -6.893 1.00 90.38 102 PRO A CA 1
ATOM 833 C C . PRO A 1 102 ? -3.442 -14.715 -5.877 1.00 90.38 102 PRO A C 1
ATOM 835 O O . PRO A 1 102 ? -4.469 -14.996 -5.260 1.00 90.38 102 PRO A O 1
ATOM 838 N N . LEU A 1 103 ? -2.811 -13.548 -5.739 1.00 92.62 103 LEU A N 1
ATOM 839 C CA . LEU A 1 103 ? -3.244 -12.471 -4.841 1.00 92.62 103 LEU A CA 1
ATO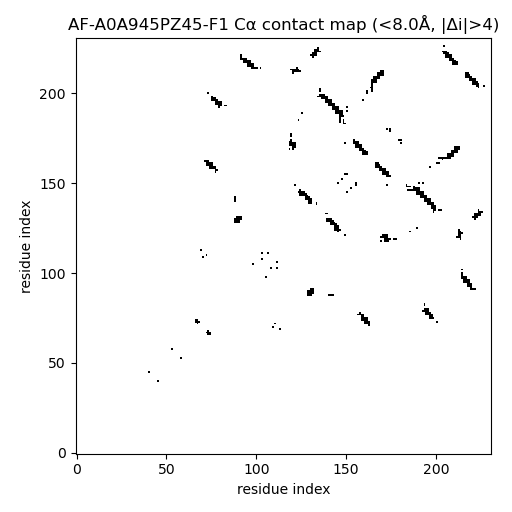M 840 C C . LEU A 1 103 ? -4.675 -12.005 -5.160 1.00 92.62 103 LEU A C 1
ATOM 842 O O . LEU A 1 103 ? -5.440 -11.650 -4.271 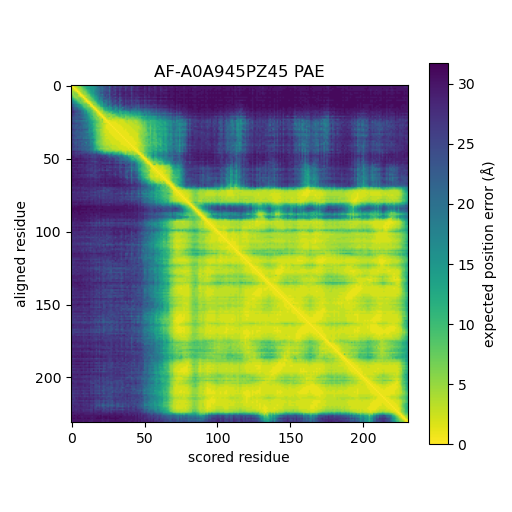1.00 92.62 103 LEU A O 1
ATOM 846 N N . GLU A 1 104 ? -5.043 -12.061 -6.435 1.00 92.25 104 GLU A N 1
ATOM 847 C CA . GLU A 1 104 ? -6.348 -11.688 -6.973 1.00 92.25 104 GLU A CA 1
ATOM 848 C C . GLU A 1 104 ? -7.503 -12.510 -6.383 1.00 92.25 104 GLU A C 1
ATOM 850 O O . GLU A 1 104 ? -8.644 -12.061 -6.417 1.00 92.25 104 GLU A O 1
ATOM 855 N N . ASN A 1 105 ? -7.220 -13.694 -5.831 1.00 92.50 105 ASN A N 1
ATOM 856 C CA . ASN A 1 105 ? -8.228 -14.521 -5.171 1.00 92.50 105 ASN A CA 1
ATOM 857 C C . ASN A 1 105 ? -8.513 -14.079 -3.728 1.00 92.50 105 ASN A C 1
ATOM 859 O O . ASN A 1 105 ? -9.558 -14.435 -3.190 1.00 92.50 105 ASN A O 1
ATOM 863 N N . ASP A 1 106 ? -7.579 -13.367 -3.093 1.00 93.69 106 ASP A N 1
ATOM 864 C CA . ASP A 1 106 ? -7.706 -12.910 -1.702 1.00 93.69 106 ASP A CA 1
ATOM 865 C C . ASP A 1 106 ? -8.144 -11.439 -1.621 1.00 93.69 106 ASP A C 1
ATOM 867 O O . ASP A 1 106 ? -8.812 -11.032 -0.671 1.00 93.69 106 ASP A O 1
ATOM 871 N N . LEU A 1 107 ? -7.815 -10.645 -2.647 1.00 93.25 107 LEU A N 1
ATOM 872 C CA . LEU A 1 107 ? -8.279 -9.267 -2.769 1.00 93.25 107 LEU A CA 1
ATOM 873 C C . LEU A 1 107 ? -9.768 -9.197 -3.151 1.00 93.25 107 LEU A C 1
ATOM 875 O O . LEU A 1 107 ? -10.250 -10.009 -3.944 1.00 93.25 107 LEU A O 1
ATOM 879 N N . PRO A 1 108 ? -10.503 -8.173 -2.679 1.00 92.25 108 PRO A N 1
ATOM 880 C CA . PRO A 1 108 ? -11.849 -7.903 -3.165 1.00 92.25 108 PRO A CA 1
ATOM 881 C C . PRO A 1 108 ? -11.868 -7.724 -4.686 1.00 92.25 108 PRO A C 1
ATOM 883 O O . PRO A 1 108 ? -11.057 -6.984 -5.247 1.00 92.25 108 PRO A O 1
ATOM 886 N N . SER A 1 109 ? -12.829 -8.366 -5.355 1.00 89.25 109 SER A N 1
ATOM 887 C CA . SER A 1 109 ? -12.940 -8.351 -6.823 1.00 89.25 109 SER A CA 1
ATOM 888 C C . SER A 1 109 ? -12.973 -6.943 -7.426 1.00 89.25 109 SER A C 1
ATOM 890 O O . SER A 1 109 ? -12.433 -6.735 -8.513 1.00 89.25 109 SER A O 1
ATOM 892 N N . GLN A 1 110 ? -13.549 -5.964 -6.713 1.00 88.88 110 GLN A N 1
ATOM 893 C CA . GLN A 1 110 ? -13.524 -4.574 -7.156 1.00 88.88 110 GLN A CA 1
ATOM 894 C C . GLN A 1 110 ? -12.086 -4.064 -7.228 1.00 88.88 110 GLN A C 1
ATOM 896 O O . GLN A 1 110 ? -11.684 -3.588 -8.278 1.00 88.88 110 GLN A O 1
ATOM 901 N N . ILE A 1 111 ? -11.284 -4.232 -6.172 1.00 89.06 111 ILE A N 1
ATOM 902 C CA . ILE A 1 111 ? -9.882 -3.791 -6.145 1.00 89.06 111 ILE A CA 1
ATOM 903 C C . ILE A 1 111 ? -9.087 -4.415 -7.295 1.00 89.06 111 ILE A C 1
ATOM 905 O O . ILE A 1 111 ? -8.390 -3.695 -8.004 1.00 89.06 111 ILE A O 1
ATOM 909 N N . VAL A 1 112 ? -9.255 -5.717 -7.552 1.00 89.12 112 VAL A N 1
ATOM 910 C CA . VAL A 1 112 ? -8.574 -6.413 -8.662 1.00 89.12 112 VAL A CA 1
ATOM 911 C C . VAL A 1 112 ? -8.843 -5.745 -10.015 1.00 89.12 112 VAL A C 1
ATOM 913 O O . VAL A 1 112 ? -7.936 -5.648 -10.836 1.00 89.12 112 VAL A O 1
ATOM 916 N N . TYR A 1 113 ? -10.059 -5.244 -10.243 1.00 83.19 113 TYR A N 1
ATOM 917 C CA . TYR A 1 113 ? -10.417 -4.551 -11.483 1.00 83.19 113 TYR A CA 1
ATOM 918 C C . TYR A 1 113 ? -9.723 -3.187 -11.643 1.00 83.19 113 TYR A C 1
ATOM 920 O O . TYR A 1 113 ? -9.509 -2.739 -12.769 1.00 83.19 113 TYR A O 1
ATOM 928 N N . TYR A 1 114 ? -9.369 -2.518 -10.542 1.00 76.31 114 TYR A N 1
ATOM 929 C CA . TYR A 1 114 ? -8.824 -1.158 -10.582 1.00 76.31 114 TYR A CA 1
ATOM 930 C C . TYR A 1 114 ? -7.321 -1.057 -10.483 1.00 76.31 114 TYR A C 1
ATOM 932 O O . TYR A 1 114 ? -6.779 -0.039 -10.913 1.00 76.31 114 TYR A O 1
ATOM 940 N N . ILE A 1 115 ? -6.639 -2.051 -9.913 1.00 82.44 115 ILE A N 1
ATOM 941 C CA . ILE A 1 115 ? -5.183 -2.002 -9.903 1.00 82.44 115 ILE A CA 1
ATOM 942 C C . ILE A 1 115 ? -4.731 -2.187 -11.364 1.00 82.44 115 ILE A C 1
ATOM 944 O O . ILE A 1 115 ? -4.905 -3.265 -11.931 1.00 82.44 115 ILE A O 1
ATOM 948 N N . PRO A 1 116 ? -4.148 -1.153 -12.007 1.00 75.62 116 PRO A N 1
ATOM 949 C CA . PRO A 1 116 ? -3.917 -1.150 -13.456 1.00 75.62 116 PRO A CA 1
ATOM 950 C C . PRO A 1 116 ? -2.886 -2.196 -13.894 1.00 75.62 116 PRO A C 1
ATOM 952 O O . PRO A 1 116 ? -2.779 -2.532 -15.072 1.00 75.62 116 PRO A O 1
ATOM 955 N N . ARG A 1 117 ? -2.101 -2.696 -12.941 1.00 83.81 117 ARG A N 1
ATOM 956 C CA . ARG A 1 117 ? -1.111 -3.751 -13.113 1.00 83.81 117 ARG A CA 1
ATOM 957 C C . ARG A 1 117 ? -1.163 -4.678 -11.912 1.00 83.81 117 ARG A C 1
ATOM 959 O O . ARG A 1 117 ? -1.426 -4.227 -10.803 1.00 83.81 117 ARG A O 1
ATOM 966 N N . ARG A 1 118 ? -0.816 -5.947 -12.102 1.00 88.50 118 ARG A N 1
ATOM 967 C CA . ARG A 1 118 ? -0.635 -6.859 -10.972 1.00 88.50 118 ARG A CA 1
ATOM 968 C C . ARG A 1 118 ? 0.447 -6.297 -10.033 1.00 88.50 118 ARG A C 1
ATOM 970 O O . ARG A 1 118 ? 1.564 -6.065 -10.506 1.00 88.50 118 ARG A O 1
ATOM 977 N N . PRO A 1 119 ? 0.145 -6.050 -8.747 1.00 91.75 119 PRO A N 1
ATOM 978 C CA . PRO A 1 119 ? 1.128 -5.508 -7.823 1.00 91.75 119 PRO A CA 1
ATOM 979 C C . PRO A 1 119 ? 2.198 -6.569 -7.548 1.00 91.75 119 PRO A C 1
ATOM 981 O O . PRO A 1 119 ? 1.895 -7.749 -7.362 1.00 91.75 119 PRO A O 1
ATOM 984 N N . ILE A 1 120 ? 3.459 -6.145 -7.547 1.00 94.44 120 ILE A N 1
ATOM 985 C CA . ILE A 1 120 ? 4.594 -6.990 -7.173 1.00 94.44 120 ILE A CA 1
ATOM 986 C C . ILE A 1 120 ? 4.870 -6.694 -5.708 1.00 94.44 120 ILE A C 1
ATOM 988 O O . ILE A 1 120 ? 5.308 -5.593 -5.386 1.00 94.44 120 ILE A O 1
ATOM 992 N N . LEU A 1 121 ? 4.546 -7.636 -4.828 1.00 95.44 121 LEU A N 1
ATOM 993 C CA . LEU A 1 121 ? 4.679 -7.449 -3.387 1.00 95.44 121 LEU A CA 1
ATOM 994 C C . LEU A 1 121 ? 6.102 -7.765 -2.919 1.00 95.44 121 LEU A C 1
ATOM 996 O O . LEU A 1 121 ? 6.796 -8.560 -3.550 1.00 95.44 121 LEU A O 1
ATOM 1000 N N . ILE A 1 122 ? 6.536 -7.151 -1.818 1.00 95.12 122 ILE A N 1
ATOM 1001 C CA . ILE A 1 122 ? 7.815 -7.511 -1.193 1.00 95.12 122 ILE A CA 1
ATOM 1002 C C . ILE A 1 122 ? 7.744 -8.935 -0.601 1.00 95.12 122 ILE A C 1
ATOM 1004 O O . ILE A 1 122 ? 6.696 -9.328 -0.073 1.00 95.12 122 ILE A O 1
ATOM 1008 N N . PRO A 1 123 ? 8.849 -9.701 -0.650 1.00 92.94 123 PRO A N 1
ATOM 1009 C CA . PRO A 1 123 ? 8.849 -11.107 -0.256 1.00 92.94 123 PRO A CA 1
ATOM 1010 C C . PRO A 1 123 ? 8.943 -11.315 1.256 1.00 92.94 123 PRO A C 1
ATOM 1012 O O . PRO A 1 123 ? 8.498 -12.334 1.778 1.00 92.94 123 PRO A O 1
ATOM 1015 N N . GLN A 1 124 ? 9.547 -10.363 1.968 1.00 89.94 124 GLN A N 1
ATOM 1016 C CA . GLN A 1 124 ? 9.888 -10.512 3.375 1.00 89.94 124 GLN A CA 1
ATOM 1017 C C . GLN A 1 124 ? 9.626 -9.221 4.146 1.00 89.94 124 GLN A C 1
ATOM 1019 O O . GLN A 1 124 ? 9.853 -8.116 3.654 1.00 89.94 124 GLN A O 1
ATOM 1024 N N . LEU A 1 125 ? 9.166 -9.400 5.383 1.00 93.69 125 LEU A N 1
ATOM 1025 C CA . LEU A 1 125 ? 8.990 -8.352 6.375 1.00 93.69 125 LEU A CA 1
ATOM 1026 C C . LEU A 1 125 ? 9.403 -8.901 7.739 1.00 93.69 125 LEU A C 1
ATOM 1028 O O . LEU A 1 125 ? 8.797 -9.860 8.229 1.00 93.69 125 LEU A O 1
ATOM 1032 N N . ASP A 1 126 ? 10.387 -8.274 8.370 1.00 92.81 126 ASP A N 1
ATOM 1033 C CA . ASP A 1 126 ? 10.936 -8.754 9.638 1.00 92.81 126 ASP A CA 1
ATOM 1034 C C . ASP A 1 126 ? 9.983 -8.443 10.790 1.00 92.81 126 ASP A C 1
ATOM 1036 O O . ASP A 1 126 ? 9.649 -9.315 11.592 1.00 92.81 126 ASP A O 1
ATOM 1040 N N . SER A 1 127 ? 9.454 -7.219 10.835 1.00 93.06 127 SER A N 1
ATOM 1041 C CA . SER A 1 127 ? 8.446 -6.835 11.821 1.00 93.06 127 SER A CA 1
ATOM 1042 C C . SER A 1 127 ? 7.424 -5.853 11.256 1.00 93.06 127 SER A C 1
ATOM 1044 O O . SER A 1 127 ? 7.688 -5.085 10.332 1.00 93.06 127 SER A O 1
ATOM 1046 N N . LEU A 1 128 ? 6.219 -5.936 11.815 1.00 94.94 128 LEU A N 1
ATOM 1047 C CA . LEU A 1 128 ? 5.098 -5.049 11.544 1.00 94.94 128 LEU A CA 1
ATOM 1048 C C . LEU A 1 128 ? 4.586 -4.569 12.893 1.00 94.94 128 LEU A C 1
ATOM 1050 O O . LEU A 1 128 ? 4.256 -5.398 13.740 1.00 94.94 128 LEU A O 1
ATOM 1054 N N . ALA A 1 129 ? 4.496 -3.263 13.075 1.00 94.12 129 ALA A N 1
ATOM 1055 C CA . ALA A 1 129 ? 3.798 -2.661 14.193 1.00 94.12 129 ALA A CA 1
ATOM 1056 C C . ALA A 1 129 ? 2.880 -1.555 13.674 1.00 94.12 129 ALA A C 1
ATOM 1058 O O . ALA A 1 129 ? 3.151 -0.896 12.677 1.00 94.12 129 ALA A O 1
ATOM 1059 N N . SER A 1 130 ? 1.755 -1.370 14.339 1.00 93.81 130 SER A N 1
ATOM 1060 C CA . SER A 1 130 ? 0.746 -0.373 14.007 1.00 93.81 130 SER A CA 1
ATOM 1061 C C . SER A 1 130 ? 0.205 0.183 15.312 1.00 93.81 130 SER A C 1
ATOM 1063 O O . SER A 1 130 ? 0.288 -0.478 16.346 1.00 93.81 130 SER A O 1
ATOM 1065 N N . GLN A 1 131 ? -0.334 1.394 15.294 1.00 91.31 131 GLN A N 1
ATOM 1066 C CA . GLN A 1 131 ? -1.109 1.872 16.433 1.00 91.31 131 GLN A CA 1
ATOM 1067 C C . GLN A 1 131 ? -2.353 0.994 16.647 1.00 91.31 131 GLN A C 1
ATOM 1069 O O . GLN A 1 131 ? -3.018 0.596 15.692 1.00 91.31 131 GLN A O 1
ATOM 1074 N N . SER A 1 132 ? -2.690 0.709 17.903 1.00 90.00 132 SER A N 1
ATOM 1075 C CA . SER A 1 132 ? -3.909 -0.025 18.270 1.00 90.00 132 SER A CA 1
ATOM 1076 C C . SER A 1 132 ? -5.182 0.810 18.132 1.00 90.00 132 SER A C 1
ATOM 1078 O O . SER A 1 132 ? -6.281 0.262 18.050 1.00 90.00 132 SER A O 1
ATOM 1080 N N . SER A 1 133 ? -5.042 2.135 18.084 1.00 92.12 133 SER A N 1
ATOM 1081 C CA . SER A 1 133 ? -6.167 3.055 18.027 1.00 92.12 133 SER A CA 1
ATOM 1082 C C . SER A 1 133 ? -5.914 4.252 17.116 1.00 92.12 133 SER A C 1
ATOM 1084 O O . SER A 1 133 ? -4.766 4.652 16.944 1.00 92.12 133 SER A O 1
ATOM 1086 N N . PHE A 1 134 ? -6.967 4.855 16.565 1.00 92.31 134 PHE A N 1
ATOM 1087 C CA . PHE A 1 134 ? -6.879 6.025 15.685 1.00 92.31 134 PHE A CA 1
ATOM 1088 C C . PHE A 1 134 ? -7.898 7.113 16.039 1.00 92.31 134 PHE A C 1
ATOM 1090 O O . PHE A 1 134 ? -8.942 6.840 16.627 1.00 92.31 134 PHE A O 1
ATOM 1097 N N . SER A 1 135 ? -7.610 8.349 15.636 1.00 91.00 135 SER A N 1
ATOM 1098 C CA . SER A 1 135 ? -8.551 9.472 15.694 1.00 91.00 135 SER A CA 1
ATOM 1099 C C . SER A 1 135 ? -8.862 9.942 14.278 1.00 91.00 135 SER A C 1
ATOM 1101 O O . SER A 1 135 ? -8.003 9.870 13.399 1.00 91.00 135 SER A O 1
ATOM 1103 N N . ILE A 1 136 ? -10.066 10.474 14.055 1.00 85.25 136 ILE A N 1
ATOM 1104 C CA . ILE A 1 136 ? -10.381 11.139 12.784 1.00 85.25 136 ILE A CA 1
ATOM 1105 C C . ILE A 1 136 ? -9.437 12.334 12.597 1.00 85.25 136 ILE A C 1
ATOM 1107 O O . ILE A 1 136 ? -9.164 13.065 13.551 1.00 85.25 136 ILE A O 1
ATOM 1111 N N . ASN A 1 137 ? -8.966 12.535 11.365 1.00 87.25 137 ASN A N 1
ATOM 1112 C CA . ASN A 1 137 ? -8.027 13.591 10.965 1.00 87.25 137 ASN A CA 1
ATOM 1113 C C . ASN A 1 137 ? -6.624 13.476 11.582 1.00 87.25 137 ASN A C 1
ATOM 1115 O O . ASN A 1 137 ? -5.835 14.411 11.475 1.00 87.25 137 ASN A O 1
ATOM 1119 N N . GLN A 1 138 ? -6.299 12.349 12.217 1.00 91.38 138 GLN A N 1
ATOM 1120 C CA . GLN A 1 138 ? -4.931 12.015 12.606 1.00 91.38 138 GLN A CA 1
ATOM 1121 C C . GLN A 1 138 ? -4.484 10.784 11.823 1.00 91.38 138 GLN A C 1
ATOM 1123 O O . GLN A 1 138 ? -5.239 9.810 11.789 1.00 91.38 138 GLN A O 1
ATOM 1128 N N . PRO A 1 139 ? -3.302 10.799 11.190 1.00 93.50 139 PRO A N 1
ATOM 1129 C CA . PRO A 1 139 ? -2.862 9.673 10.385 1.00 93.50 139 PRO A CA 1
ATOM 1130 C C . PRO A 1 139 ? -2.663 8.417 11.238 1.00 93.50 139 PRO A C 1
ATOM 1132 O O . PRO A 1 139 ? -2.246 8.484 12.397 1.00 93.50 139 PRO A O 1
ATOM 1135 N N . ILE A 1 140 ? -2.943 7.257 10.646 1.00 93.81 140 ILE A N 1
ATOM 1136 C CA . ILE A 1 140 ? -2.570 5.967 11.214 1.00 93.81 140 ILE A CA 1
ATOM 1137 C C . ILE A 1 140 ? -1.078 5.761 11.016 1.00 93.81 140 ILE A C 1
ATOM 1139 O O . ILE A 1 140 ? -0.595 5.730 9.886 1.00 93.81 140 ILE A O 1
ATOM 1143 N N . LYS A 1 141 ? -0.357 5.580 12.121 1.00 94.50 141 LYS A N 1
ATOM 1144 C CA . LYS A 1 141 ? 1.063 5.246 12.113 1.00 94.50 141 LYS A CA 1
ATOM 1145 C C . LYS A 1 141 ? 1.267 3.742 11.929 1.00 94.50 141 LYS A C 1
ATOM 1147 O O . LYS A 1 141 ? 0.659 2.916 12.620 1.00 94.50 141 LYS A O 1
ATOM 1152 N N . LEU A 1 142 ? 2.148 3.401 10.997 1.00 94.62 142 LEU A N 1
ATOM 1153 C CA . LEU A 1 142 ? 2.544 2.044 10.645 1.00 94.62 142 LEU A CA 1
ATOM 1154 C C . LEU A 1 142 ? 4.069 1.954 10.622 1.00 94.62 142 LEU A C 1
ATOM 1156 O O . LEU A 1 142 ? 4.724 2.677 9.884 1.00 94.62 142 LEU A O 1
ATOM 1160 N N . GLN A 1 143 ? 4.637 1.056 11.411 1.00 94.56 143 GLN A N 1
ATOM 1161 C CA . GLN A 1 143 ? 6.069 0.822 11.493 1.00 94.56 143 GLN A CA 1
ATOM 1162 C C . GLN A 1 143 ? 6.402 -0.523 10.848 1.00 94.56 143 GLN A C 1
ATOM 1164 O O . GLN A 1 143 ? 5.867 -1.566 11.228 1.00 94.56 143 GLN A O 1
ATOM 1169 N N . LEU A 1 144 ? 7.292 -0.487 9.864 1.00 94.38 144 LEU A N 1
ATOM 1170 C CA . LEU A 1 144 ? 7.735 -1.643 9.095 1.00 94.38 144 LEU A CA 1
ATOM 1171 C C . LEU A 1 144 ? 9.232 -1.833 9.301 1.00 94.38 144 LEU A C 1
ATOM 1173 O O . LEU A 1 144 ? 9.992 -0.895 9.088 1.00 94.38 144 LEU A O 1
ATOM 1177 N N . SER A 1 145 ? 9.667 -3.035 9.669 1.00 94.25 145 SER A N 1
ATOM 1178 C CA . SER A 1 145 ? 11.082 -3.409 9.603 1.00 94.25 145 SER A CA 1
ATOM 1179 C C . SER A 1 145 ? 11.286 -4.322 8.409 1.00 94.25 145 SER A C 1
ATOM 1181 O O . SER A 1 145 ? 10.716 -5.415 8.366 1.00 94.25 145 SER A O 1
ATOM 1183 N N . LEU A 1 146 ? 12.068 -3.862 7.439 1.00 94.62 146 LEU A N 1
ATOM 1184 C CA . LEU A 1 146 ? 12.363 -4.599 6.215 1.00 94.62 146 LEU A CA 1
ATOM 1185 C C . LEU A 1 146 ? 13.808 -4.346 5.755 1.00 94.62 146 LEU A C 1
ATOM 1187 O O . LEU A 1 146 ? 14.410 -3.358 6.190 1.00 94.62 146 LEU A O 1
ATOM 1191 N N . PRO A 1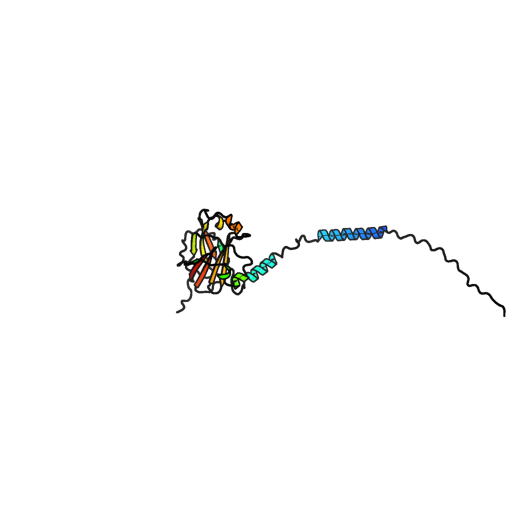 147 ? 14.369 -5.207 4.887 1.00 94.88 147 PRO A N 1
ATOM 1192 C CA . PRO A 1 147 ? 15.730 -5.035 4.388 1.00 94.88 147 PRO A CA 1
ATOM 1193 C C . PRO A 1 147 ? 15.907 -3.693 3.662 1.00 94.88 147 PRO A C 1
ATOM 1195 O O . PRO A 1 147 ? 15.054 -3.298 2.857 1.00 94.88 147 PRO A O 1
ATOM 1198 N N . GLU A 1 148 ? 17.019 -3.000 3.923 1.00 93.81 148 GLU A N 1
ATOM 1199 C CA . GLU A 1 148 ? 17.332 -1.674 3.363 1.00 93.81 148 GLU A CA 1
ATOM 1200 C C . GLU A 1 148 ? 17.213 -1.623 1.836 1.00 93.81 148 GLU A C 1
ATOM 1202 O O . GLU A 1 148 ? 16.730 -0.631 1.288 1.00 93.81 148 GLU A O 1
ATOM 1207 N N . ALA A 1 149 ? 17.575 -2.713 1.147 1.00 93.31 149 ALA A N 1
ATOM 1208 C CA . ALA A 1 149 ? 17.468 -2.809 -0.307 1.00 93.31 149 ALA A CA 1
ATOM 1209 C C . ALA A 1 149 ? 16.046 -2.513 -0.814 1.00 93.31 149 ALA A C 1
ATOM 1211 O O . ALA A 1 149 ? 15.883 -1.899 -1.870 1.00 93.31 149 ALA A O 1
ATOM 1212 N N . PHE A 1 150 ? 15.018 -2.923 -0.066 1.00 94.00 150 PHE A N 1
ATOM 1213 C CA . PHE A 1 150 ? 13.627 -2.631 -0.400 1.00 94.00 150 PHE A CA 1
ATOM 1214 C C . PHE A 1 150 ? 13.203 -1.259 0.124 1.00 94.00 150 PHE A C 1
ATOM 1216 O O . PHE A 1 150 ? 12.648 -0.469 -0.633 1.00 94.00 150 PHE A O 1
ATOM 1223 N N . GLY A 1 151 ? 13.466 -0.957 1.395 1.00 90.75 151 GLY A N 1
ATOM 1224 C CA . GLY A 1 151 ? 12.859 0.201 2.055 1.00 90.75 151 GLY A CA 1
ATOM 1225 C C . GLY A 1 151 ? 13.433 1.547 1.634 1.00 90.75 151 GLY A C 1
ATOM 1226 O O . GLY A 1 151 ? 12.690 2.524 1.560 1.00 90.75 151 GLY A O 1
ATOM 1227 N N . ASP A 1 152 ? 14.718 1.595 1.277 1.00 92.25 152 ASP A N 1
ATOM 1228 C CA . ASP A 1 152 ? 15.350 2.799 0.724 1.00 92.25 152 ASP A CA 1
ATOM 1229 C C . ASP A 1 152 ? 15.152 2.900 -0.806 1.00 92.25 152 ASP A C 1
ATOM 1231 O O . ASP A 1 152 ? 15.555 3.881 -1.437 1.00 92.25 152 ASP A O 1
ATOM 1235 N N . SER A 1 153 ? 14.500 1.910 -1.431 1.00 93.06 153 SER A N 1
ATOM 1236 C CA . SER A 1 153 ? 14.213 1.944 -2.862 1.00 93.06 153 SER A CA 1
ATOM 1237 C C . SER A 1 153 ? 13.150 2.998 -3.187 1.00 93.06 153 SER A C 1
ATOM 1239 O O . SER A 1 153 ? 12.052 2.959 -2.630 1.00 93.06 153 SER A O 1
ATOM 1241 N N . PRO A 1 154 ? 13.365 3.870 -4.192 1.00 91.75 154 PRO A N 1
ATOM 1242 C CA . PRO A 1 154 ? 12.326 4.798 -4.653 1.00 91.75 154 PRO A CA 1
ATOM 1243 C C . PRO A 1 154 ? 11.109 4.076 -5.255 1.00 91.75 154 PRO A C 1
ATOM 1245 O O . PRO A 1 154 ? 10.039 4.671 -5.411 1.00 91.75 154 PRO A O 1
ATOM 1248 N N . ASN A 1 155 ? 11.276 2.794 -5.595 1.00 93.44 155 ASN A N 1
ATOM 1249 C CA . ASN A 1 155 ? 10.230 1.950 -6.150 1.00 93.44 155 ASN A CA 1
ATOM 1250 C C . ASN A 1 155 ? 9.321 1.347 -5.077 1.00 93.44 155 ASN A C 1
ATOM 1252 O O . ASN A 1 155 ? 8.262 0.837 -5.436 1.00 93.44 155 ASN A O 1
ATOM 1256 N N . PHE A 1 156 ? 9.700 1.388 -3.800 1.00 94.69 156 PHE A N 1
ATOM 1257 C CA . PHE A 1 156 ? 8.856 0.885 -2.727 1.00 94.69 156 PHE A CA 1
ATOM 1258 C C . PHE A 1 156 ? 7.716 1.861 -2.431 1.00 94.69 156 PHE A C 1
ATOM 1260 O O . PHE A 1 156 ? 7.931 3.067 -2.269 1.00 94.69 156 PHE A O 1
ATOM 1267 N N . LYS A 1 157 ? 6.484 1.347 -2.388 1.00 94.00 157 LYS A N 1
ATOM 1268 C CA . LYS A 1 157 ? 5.278 2.113 -2.060 1.00 94.00 157 LYS A CA 1
ATOM 1269 C C . LYS A 1 157 ? 4.299 1.257 -1.263 1.00 94.00 157 LYS A C 1
ATOM 1271 O O . LYS A 1 157 ? 4.224 0.046 -1.441 1.00 94.00 157 LYS A O 1
ATOM 1276 N N . LEU A 1 158 ? 3.508 1.915 -0.421 1.00 95.69 158 LEU A N 1
ATOM 1277 C CA . LEU A 1 158 ? 2.352 1.310 0.229 1.00 95.69 158 LEU A CA 1
ATOM 1278 C C . LEU A 1 158 ? 1.089 1.766 -0.499 1.00 95.69 158 LEU A C 1
ATOM 1280 O O . LEU A 1 158 ? 0.653 2.905 -0.338 1.00 95.69 158 LEU A O 1
ATOM 1284 N N . ALA A 1 159 ? 0.510 0.895 -1.322 1.00 94.25 159 ALA A N 1
ATOM 1285 C CA . ALA A 1 159 ? -0.796 1.167 -1.910 1.00 94.25 159 ALA A CA 1
ATOM 1286 C C . ALA A 1 159 ? -1.870 0.853 -0.864 1.00 94.25 159 ALA A C 1
ATOM 1288 O O . ALA A 1 159 ? -1.954 -0.282 -0.394 1.00 94.25 159 ALA A O 1
ATOM 1289 N N . THR A 1 160 ? -2.657 1.857 -0.474 1.00 95.00 160 THR A N 1
ATOM 1290 C CA . THR A 1 160 ? -3.607 1.733 0.635 1.00 95.00 160 THR A CA 1
ATOM 1291 C C . THR A 1 160 ? -5.025 2.031 0.175 1.00 95.00 160 THR A C 1
ATOM 1293 O O . THR A 1 160 ? -5.271 3.046 -0.473 1.00 95.00 160 THR A O 1
ATOM 1296 N N . PHE A 1 161 ? -5.961 1.156 0.529 1.00 94.31 161 PHE A N 1
ATOM 1297 C CA . PHE A 1 161 ? -7.363 1.249 0.138 1.00 94.31 161 PHE A CA 1
ATOM 1298 C C . PHE A 1 161 ? -8.263 1.063 1.350 1.00 94.31 161 PHE A C 1
ATOM 1300 O O . PHE A 1 161 ? -8.033 0.165 2.156 1.00 94.31 161 PHE A O 1
ATOM 1307 N N . TYR A 1 162 ? -9.306 1.877 1.462 1.00 94.25 162 TYR A N 1
ATOM 1308 C CA . TYR A 1 162 ? -10.284 1.784 2.540 1.00 94.25 162 TYR A CA 1
ATOM 1309 C C . TYR A 1 162 ? -11.707 1.684 2.005 1.00 94.25 162 TYR A C 1
ATOM 1311 O O . TYR A 1 162 ? -12.072 2.434 1.101 1.00 94.25 162 TYR A O 1
ATOM 1319 N N . LYS A 1 163 ? -12.513 0.803 2.600 1.00 93.44 163 LYS A N 1
ATOM 1320 C CA . LYS A 1 163 ? -13.961 0.738 2.388 1.00 93.44 163 LYS A CA 1
ATOM 1321 C C . LYS A 1 163 ? -14.651 0.109 3.595 1.00 93.44 163 LYS A C 1
ATOM 1323 O O . LYS A 1 163 ? -14.248 -0.959 4.034 1.00 93.44 163 LYS A O 1
ATOM 1328 N N . GLU A 1 164 ? -15.704 0.750 4.108 1.00 91.38 164 GLU A N 1
ATOM 1329 C CA . GLU A 1 164 ? -16.650 0.163 5.082 1.00 91.38 164 GLU A CA 1
ATOM 1330 C C . GLU A 1 164 ? -15.990 -0.528 6.300 1.00 91.38 164 GLU A C 1
ATOM 1332 O O . GLU A 1 164 ? -16.436 -1.572 6.774 1.00 91.38 164 GLU A O 1
ATOM 1337 N N . GLY A 1 165 ? -14.908 0.047 6.834 1.00 94.06 165 GLY A N 1
ATOM 1338 C CA . GLY A 1 165 ? -14.194 -0.528 7.982 1.00 94.06 165 GLY A CA 1
ATOM 1339 C C . GLY A 1 165 ? -13.169 -1.608 7.626 1.00 94.06 165 GLY A C 1
ATOM 1340 O O . GLY A 1 165 ? -12.617 -2.235 8.526 1.00 94.06 165 GLY A O 1
ATOM 1341 N N . GLU A 1 166 ? -12.866 -1.811 6.347 1.00 95.88 166 GLU A N 1
ATOM 1342 C CA . GLU A 1 166 ? -11.740 -2.611 5.868 1.00 95.88 166 GLU A CA 1
ATOM 1343 C C . GLU A 1 166 ? -10.645 -1.696 5.307 1.00 95.88 166 GLU A C 1
ATOM 1345 O O . GLU A 1 166 ? -10.914 -0.803 4.505 1.00 95.88 166 GLU A O 1
ATOM 1350 N N . LEU A 1 167 ? -9.404 -1.916 5.743 1.00 96.56 167 LEU A N 1
ATOM 1351 C CA . LEU A 1 167 ? -8.211 -1.209 5.287 1.00 96.56 167 LEU A CA 1
ATOM 1352 C C . LEU A 1 167 ? -7.239 -2.218 4.678 1.00 96.56 167 LEU A C 1
ATOM 1354 O O . LEU A 1 167 ? -6.699 -3.071 5.377 1.00 96.56 167 LEU A O 1
ATOM 1358 N N . LEU A 1 168 ? -6.999 -2.116 3.378 1.00 97.00 168 LEU A N 1
ATOM 1359 C CA . LEU A 1 168 ? -6.055 -2.952 2.647 1.00 97.00 168 LEU A CA 1
ATOM 1360 C C . LEU A 1 168 ? -4.773 -2.164 2.409 1.00 97.00 168 LEU A C 1
ATOM 1362 O O . LEU A 1 168 ? -4.820 -1.057 1.883 1.00 97.00 168 LEU A O 1
ATOM 1366 N N . ILE A 1 169 ? -3.634 -2.745 2.759 1.00 97.56 169 ILE A N 1
ATOM 1367 C CA . ILE A 1 169 ? -2.311 -2.157 2.565 1.00 97.56 169 ILE A CA 1
ATOM 1368 C C . ILE A 1 169 ? -1.486 -3.157 1.762 1.00 97.56 169 ILE A C 1
ATOM 1370 O O . ILE A 1 169 ? -1.262 -4.279 2.212 1.00 97.56 169 ILE A O 1
ATOM 1374 N N . LEU A 1 170 ? -1.033 -2.771 0.574 1.00 97.00 170 LEU A N 1
ATOM 1375 C CA . LEU A 1 170 ? -0.170 -3.592 -0.271 1.00 97.00 170 LEU A CA 1
ATOM 1376 C C . LEU A 1 170 ? 1.245 -3.020 -0.266 1.00 97.00 170 LEU A C 1
ATOM 1378 O O . LEU A 1 170 ? 1.459 -1.882 -0.690 1.00 97.00 170 LEU A O 1
ATOM 1382 N N . ALA A 1 171 ? 2.207 -3.819 0.193 1.00 96.62 171 ALA A N 1
ATOM 1383 C CA . ALA A 1 171 ? 3.619 -3.462 0.172 1.00 96.62 171 ALA A CA 1
ATOM 1384 C C . ALA A 1 171 ? 4.212 -3.741 -1.214 1.00 96.62 171 ALA A C 1
ATOM 1386 O O . ALA A 1 171 ? 4.723 -4.831 -1.468 1.00 96.62 171 ALA A O 1
ATOM 1387 N N . GLU A 1 172 ? 4.091 -2.772 -2.124 1.00 94.81 172 GLU A N 1
ATOM 1388 C CA . GLU A 1 172 ? 4.411 -2.932 -3.542 1.00 94.81 172 GLU A CA 1
ATOM 1389 C C . GLU A 1 172 ? 5.804 -2.408 -3.926 1.00 94.81 172 GLU A C 1
ATOM 1391 O O . GLU A 1 172 ? 6.276 -1.374 -3.453 1.00 94.81 172 GLU A O 1
ATOM 1396 N N . MET A 1 173 ? 6.428 -3.100 -4.877 1.00 94.88 173 MET A N 1
ATOM 1397 C CA . MET A 1 173 ? 7.602 -2.655 -5.618 1.00 94.88 173 MET A CA 1
ATOM 1398 C C . MET A 1 173 ? 7.189 -2.250 -7.031 1.00 94.88 173 MET A C 1
ATOM 1400 O O . MET A 1 173 ? 6.690 -3.053 -7.823 1.00 94.88 173 MET A O 1
ATOM 1404 N N . ARG A 1 174 ? 7.434 -0.989 -7.389 1.00 91.88 174 ARG A N 1
ATOM 1405 C CA . ARG A 1 174 ? 7.116 -0.424 -8.704 1.00 91.88 174 ARG A CA 1
ATOM 1406 C C . ARG A 1 174 ? 8.165 -0.778 -9.758 1.00 91.88 174 ARG A C 1
ATOM 1408 O O . ARG A 1 174 ? 8.792 0.099 -10.335 1.00 91.88 174 ARG A O 1
ATOM 1415 N N . ILE A 1 175 ? 8.314 -2.066 -10.030 1.00 91.25 175 ILE A N 1
ATOM 1416 C CA . ILE A 1 175 ? 9.253 -2.610 -11.017 1.00 91.25 175 ILE A CA 1
ATOM 1417 C C . ILE A 1 175 ? 8.508 -3.257 -12.191 1.00 91.25 175 ILE A C 1
ATOM 1419 O O . ILE A 1 175 ? 7.297 -3.467 -12.133 1.00 91.25 175 ILE A O 1
ATOM 1423 N N . GLU A 1 176 ? 9.217 -3.536 -13.284 1.00 85.19 176 GLU A N 1
ATOM 1424 C CA . GLU A 1 176 ? 8.603 -4.030 -14.526 1.00 85.19 176 GLU A CA 1
ATOM 1425 C C . GLU A 1 176 ? 8.075 -5.464 -14.412 1.00 85.19 176 GLU A C 1
ATOM 1427 O O . GLU A 1 176 ? 7.057 -5.808 -15.008 1.00 85.19 176 GLU A O 1
ATOM 1432 N N . ASN A 1 177 ? 8.780 -6.326 -13.676 1.00 87.94 177 ASN A N 1
ATOM 1433 C CA . ASN A 1 177 ? 8.432 -7.735 -13.539 1.00 87.94 177 ASN A CA 1
ATOM 1434 C C . ASN A 1 177 ? 9.011 -8.339 -12.250 1.00 87.94 177 ASN A C 1
ATOM 1436 O O . ASN A 1 177 ? 9.954 -7.809 -11.666 1.00 87.94 177 ASN A O 1
ATOM 1440 N N . ALA A 1 178 ? 8.474 -9.490 -11.838 1.00 86.00 178 ALA A N 1
ATOM 1441 C CA . ALA A 1 178 ? 8.902 -10.185 -10.623 1.00 86.00 178 ALA A CA 1
ATOM 1442 C C . ALA A 1 178 ? 10.370 -10.657 -10.661 1.00 86.00 178 ALA A C 1
ATOM 1444 O O . ALA A 1 178 ? 10.990 -10.802 -9.617 1.00 86.00 178 ALA A O 1
ATOM 1445 N N . LYS A 1 179 ? 10.975 -10.854 -11.844 1.00 89.19 179 LYS A N 1
ATOM 1446 C CA . LYS A 1 179 ? 12.397 -11.235 -11.933 1.00 89.19 179 LYS A CA 1
ATOM 1447 C C . LYS A 1 179 ? 13.317 -10.097 -11.503 1.00 89.19 179 LYS A C 1
ATOM 1449 O O . LYS A 1 179 ? 14.369 -10.362 -10.936 1.00 89.19 179 LYS A O 1
ATOM 1454 N N . ALA A 1 180 ? 12.914 -8.846 -11.730 1.00 88.12 180 ALA A N 1
ATOM 1455 C CA . ALA A 1 180 ? 13.654 -7.684 -11.251 1.00 88.12 180 ALA A CA 1
ATOM 1456 C C . ALA A 1 180 ? 13.680 -7.602 -9.714 1.00 88.12 180 ALA A C 1
ATOM 1458 O O . ALA A 1 180 ? 14.593 -6.999 -9.161 1.00 88.12 180 ALA A O 1
ATOM 1459 N N . LEU A 1 181 ? 12.736 -8.253 -9.018 1.00 88.06 181 LEU A N 1
ATOM 1460 C CA . LEU A 1 181 ? 12.732 -8.338 -7.556 1.00 88.06 181 LEU A CA 1
ATOM 1461 C C . LEU A 1 181 ? 13.927 -9.147 -7.034 1.00 88.06 181 LEU A C 1
ATOM 1463 O O . LEU A 1 181 ? 14.485 -8.809 -5.999 1.00 88.06 181 LEU A O 1
ATOM 1467 N N . ALA A 1 182 ? 14.374 -10.159 -7.784 1.00 86.12 182 ALA A N 1
ATOM 1468 C CA . ALA A 1 182 ? 15.523 -10.990 -7.419 1.00 86.12 182 ALA A CA 1
ATOM 1469 C C . ALA A 1 182 ? 16.868 -10.240 -7.469 1.00 86.12 182 ALA A C 1
ATOM 1471 O O . ALA A 1 182 ? 17.871 -10.762 -6.994 1.00 86.12 182 ALA A O 1
ATOM 1472 N N . ALA A 1 183 ? 16.904 -9.037 -8.054 1.00 87.75 183 ALA A N 1
ATOM 1473 C CA . ALA A 1 183 ? 18.085 -8.177 -8.026 1.00 87.75 183 ALA A CA 1
ATOM 1474 C C . ALA A 1 183 ? 18.254 -7.442 -6.684 1.00 87.75 183 ALA A C 1
ATOM 1476 O O . ALA A 1 183 ? 19.321 -6.888 -6.428 1.00 87.75 183 ALA A O 1
ATOM 1477 N N . PHE A 1 184 ? 17.213 -7.413 -5.846 1.00 89.31 184 PHE A N 1
ATOM 1478 C CA . PHE A 1 184 ? 17.265 -6.808 -4.522 1.00 89.31 184 PHE A CA 1
ATOM 1479 C C . PHE A 1 184 ? 17.846 -7.796 -3.513 1.00 89.31 184 PHE A C 1
ATOM 1481 O O . PHE A 1 184 ? 17.468 -8.968 -3.482 1.00 89.31 184 PHE A O 1
ATOM 1488 N N . ASP A 1 185 ? 18.756 -7.310 -2.672 1.00 88.19 185 ASP A N 1
ATOM 1489 C CA . ASP A 1 185 ? 19.384 -8.132 -1.645 1.00 88.19 185 ASP A CA 1
ATOM 1490 C C . ASP A 1 185 ? 18.461 -8.301 -0.432 1.00 88.19 185 ASP A C 1
ATOM 1492 O O . ASP A 1 185 ? 18.299 -7.400 0.396 1.00 88.19 185 ASP A O 1
ATOM 1496 N N . ILE A 1 186 ? 17.872 -9.491 -0.322 1.00 86.25 186 ILE A N 1
ATOM 1497 C CA . ILE A 1 186 ? 16.999 -9.885 0.790 1.00 86.25 186 ILE A CA 1
ATOM 1498 C C . ILE A 1 186 ? 17.790 -9.998 2.107 1.00 86.25 186 ILE A C 1
ATOM 1500 O O . ILE A 1 186 ? 17.202 -9.889 3.178 1.00 86.25 186 ILE A O 1
ATOM 1504 N N . GLN A 1 187 ? 19.115 -10.180 2.048 1.00 88.31 187 GLN A N 1
ATOM 1505 C CA . GLN A 1 187 ? 19.984 -10.293 3.225 1.00 88.31 187 GLN A CA 1
ATOM 1506 C C . GLN A 1 187 ? 20.562 -8.948 3.682 1.00 88.31 187 GLN A C 1
ATOM 1508 O O . GLN A 1 187 ? 21.347 -8.917 4.634 1.00 88.31 187 GLN A O 1
ATOM 1513 N N . SER A 1 188 ? 20.190 -7.844 3.025 1.00 88.56 188 SER A N 1
ATOM 1514 C CA . SER A 1 188 ? 20.585 -6.507 3.469 1.00 88.56 188 SER A CA 1
ATOM 1515 C C . SER A 1 188 ? 20.102 -6.243 4.904 1.00 88.56 188 SER A C 1
ATOM 1517 O O . SER A 1 188 ? 19.079 -6.794 5.324 1.00 88.56 188 SER A O 1
ATOM 1519 N N . PRO A 1 189 ? 20.842 -5.440 5.692 1.00 93.25 189 PRO A N 1
ATOM 1520 C CA . PRO A 1 189 ? 20.451 -5.143 7.062 1.00 93.25 189 PRO A CA 1
ATOM 1521 C C . PRO A 1 189 ? 19.037 -4.564 7.105 1.00 93.25 189 PRO A C 1
ATOM 1523 O O . PRO A 1 189 ? 18.634 -3.778 6.247 1.00 93.25 189 PRO A O 1
ATOM 1526 N N . SER A 1 190 ? 18.270 -4.982 8.105 1.00 93.44 190 SER A N 1
ATOM 1527 C CA . SER A 1 190 ? 16.911 -4.500 8.301 1.00 93.44 190 SER A CA 1
ATOM 1528 C C . SER A 1 190 ? 16.926 -3.087 8.864 1.00 93.44 190 SER A C 1
ATOM 1530 O O . SER A 1 190 ? 17.603 -2.806 9.857 1.00 93.44 190 SER A O 1
ATOM 1532 N N . LYS A 1 191 ? 16.106 -2.218 8.282 1.00 93.31 191 LYS A N 1
ATOM 1533 C CA . LYS A 1 191 ? 15.868 -0.864 8.770 1.00 93.31 191 LYS A CA 1
ATOM 1534 C C . LYS A 1 191 ? 14.387 -0.676 9.047 1.00 93.31 191 LYS A C 1
ATOM 1536 O O . LYS A 1 191 ? 13.518 -1.271 8.411 1.00 93.31 191 LYS A O 1
ATOM 1541 N N . THR A 1 192 ? 14.109 0.129 10.062 1.00 93.31 192 THR A N 1
ATOM 1542 C CA . THR A 1 192 ? 12.749 0.463 10.469 1.00 93.31 192 THR A CA 1
ATOM 1543 C C . THR A 1 192 ? 12.288 1.725 9.751 1.00 93.31 192 THR A C 1
ATOM 1545 O O . THR A 1 192 ? 12.970 2.748 9.776 1.00 93.31 192 THR A O 1
ATOM 1548 N N . TYR A 1 193 ? 11.100 1.654 9.165 1.00 92.88 193 TYR A N 1
ATOM 1549 C CA . TYR A 1 193 ? 10.438 2.724 8.437 1.00 92.88 193 TYR A CA 1
ATOM 1550 C C . TYR A 1 193 ? 9.101 3.037 9.098 1.00 92.88 193 TYR A C 1
ATOM 1552 O O . TYR A 1 193 ? 8.334 2.125 9.407 1.00 92.88 193 TYR A O 1
ATOM 1560 N N . LEU A 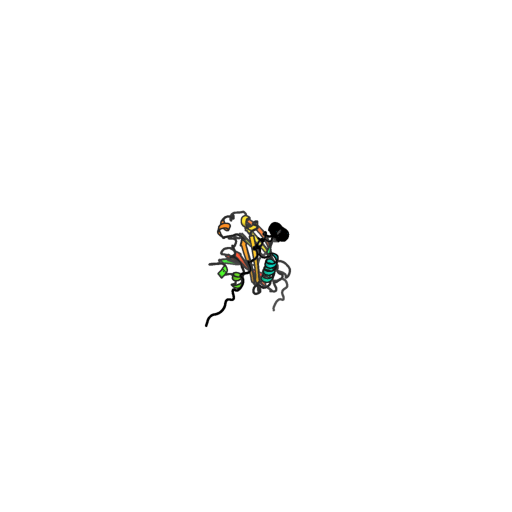1 194 ? 8.816 4.322 9.296 1.00 94.44 194 LEU A N 1
ATOM 1561 C CA . LEU A 1 194 ? 7.535 4.796 9.803 1.00 94.44 194 LEU A CA 1
ATOM 1562 C C . LEU A 1 194 ? 6.724 5.382 8.649 1.00 94.44 194 LEU A C 1
ATOM 1564 O O . LEU A 1 194 ? 7.213 6.240 7.918 1.00 94.44 194 LEU A O 1
ATOM 1568 N N . PHE A 1 195 ? 5.485 4.934 8.509 1.00 94.88 195 PHE A N 1
ATOM 1569 C CA . PHE A 1 195 ? 4.523 5.399 7.523 1.00 94.88 195 PHE A CA 1
ATOM 1570 C C . PHE A 1 195 ? 3.297 5.985 8.210 1.00 94.88 195 PHE A C 1
ATOM 1572 O O . PHE A 1 195 ? 2.871 5.512 9.263 1.00 94.88 195 PHE A O 1
ATOM 1579 N N . GLU A 1 196 ? 2.723 6.999 7.581 1.00 95.38 196 GLU A N 1
ATOM 1580 C CA . GLU A 1 196 ? 1.500 7.671 7.993 1.00 95.38 196 GLU A CA 1
ATOM 1581 C C . GLU A 1 196 ? 0.444 7.497 6.905 1.00 95.38 196 GLU A C 1
ATOM 1583 O O . GLU A 1 196 ? 0.685 7.822 5.743 1.00 95.38 196 GLU A O 1
ATOM 1588 N N . ILE A 1 197 ? -0.703 6.940 7.293 1.00 95.25 197 ILE A N 1
ATOM 1589 C CA . ILE A 1 197 ? -1.851 6.679 6.422 1.00 95.25 197 ILE A CA 1
ATOM 1590 C C . ILE A 1 197 ? -2.971 7.651 6.782 1.00 95.25 197 ILE A C 1
ATOM 1592 O O . ILE A 1 197 ? -3.401 7.703 7.936 1.00 95.25 197 ILE A O 1
ATOM 1596 N N . ASP A 1 198 ? -3.484 8.384 5.802 1.00 93.31 198 ASP A N 1
ATOM 1597 C CA . ASP A 1 198 ? -4.562 9.351 6.024 1.00 93.31 198 ASP A CA 1
ATOM 1598 C C . ASP A 1 198 ? -5.861 8.690 6.519 1.00 93.31 198 ASP A C 1
ATOM 1600 O O . ASP A 1 198 ? -6.318 7.690 5.972 1.00 93.31 198 ASP A O 1
ATOM 1604 N N . THR A 1 199 ? -6.508 9.282 7.528 1.00 91.56 199 THR A N 1
ATOM 1605 C CA . THR A 1 199 ? -7.758 8.759 8.126 1.00 91.56 199 THR A CA 1
ATOM 1606 C C . THR A 1 199 ? -9.010 9.534 7.743 1.00 91.56 199 THR A C 1
ATOM 1608 O O . THR A 1 199 ? -10.094 9.209 8.217 1.00 91.56 199 THR A O 1
ATOM 1611 N N . VAL A 1 200 ? -8.888 10.554 6.889 1.00 89.31 200 VAL A N 1
ATOM 1612 C CA . VAL A 1 200 ? -9.990 11.463 6.531 1.00 89.31 200 VAL A CA 1
ATOM 1613 C C . VAL A 1 200 ? -11.274 10.735 6.096 1.00 89.31 200 VAL A C 1
ATOM 1615 O O . VAL A 1 200 ? -12.333 11.119 6.584 1.00 89.31 200 VAL A O 1
ATOM 1618 N N . PRO A 1 201 ? -11.237 9.690 5.243 1.00 88.44 201 PRO A N 1
ATOM 1619 C CA . PRO A 1 201 ? -12.461 9.003 4.826 1.00 88.44 201 PRO A CA 1
ATOM 1620 C C . PRO A 1 201 ? -12.908 7.885 5.786 1.00 88.44 201 PRO A C 1
ATOM 1622 O O . PRO A 1 201 ? -13.866 7.181 5.485 1.00 88.44 201 PRO A O 1
ATOM 1625 N N . ILE A 1 202 ? -12.220 7.676 6.915 1.00 90.00 202 ILE A N 1
ATOM 1626 C CA . ILE A 1 202 ? -12.528 6.595 7.856 1.00 90.00 202 ILE A CA 1
ATOM 1627 C C . ILE A 1 202 ? -13.580 7.064 8.860 1.00 90.00 202 ILE A C 1
ATOM 1629 O O . ILE A 1 202 ? -13.288 7.787 9.814 1.00 90.00 202 ILE A O 1
ATOM 1633 N N . GLU A 1 203 ? -14.811 6.597 8.677 1.00 87.62 203 GLU A N 1
ATOM 1634 C CA . GLU A 1 203 ? -15.950 6.988 9.519 1.00 87.62 203 GLU A CA 1
ATOM 1635 C C . GLU A 1 203 ? -16.294 5.947 10.597 1.00 87.62 203 GLU A C 1
ATOM 1637 O O . GLU A 1 203 ? -16.964 6.258 11.586 1.00 87.62 203 GLU A O 1
ATOM 1642 N N . THR A 1 204 ? -15.806 4.714 10.442 1.00 90.75 204 THR A N 1
ATOM 1643 C CA . THR A 1 204 ? -16.165 3.572 11.291 1.00 90.75 204 THR A CA 1
ATOM 1644 C C . THR A 1 204 ? -15.554 3.638 12.695 1.00 90.75 204 THR A C 1
ATOM 1646 O O . THR A 1 204 ? -14.538 4.289 12.941 1.00 90.75 204 THR A O 1
ATOM 1649 N N . ALA A 1 205 ? -16.183 2.945 13.652 1.00 92.00 205 ALA A N 1
ATOM 1650 C CA . ALA A 1 205 ? -15.679 2.833 15.025 1.00 92.00 205 ALA A CA 1
ATOM 1651 C C . ALA A 1 205 ? -14.462 1.899 15.142 1.00 92.00 205 ALA A C 1
ATOM 1653 O O . ALA A 1 205 ? -13.653 2.042 16.055 1.00 92.00 205 ALA A O 1
ATOM 1654 N N . SER A 1 206 ? -14.317 0.953 14.218 1.00 93.94 206 SER A N 1
ATOM 1655 C CA . SER A 1 206 ? -13.156 0.076 14.113 1.00 93.94 206 SER A CA 1
ATOM 1656 C C . SER A 1 206 ? -12.806 -0.173 12.651 1.00 93.94 206 SER A C 1
ATOM 1658 O O . SER A 1 206 ? -13.638 -0.005 11.751 1.00 93.94 206 SER A O 1
ATOM 1660 N N . VAL A 1 207 ? -11.546 -0.529 12.415 1.00 95.62 207 VAL A N 1
ATOM 1661 C CA . VAL A 1 207 ? -11.008 -0.824 11.089 1.00 95.62 207 VAL A CA 1
ATOM 1662 C C . VAL A 1 207 ? -10.248 -2.141 11.138 1.00 95.62 207 VAL A C 1
ATOM 1664 O O . VAL A 1 207 ? -9.320 -2.296 11.930 1.00 95.62 207 VAL A O 1
ATOM 1667 N N . LYS A 1 208 ? -10.624 -3.085 10.277 1.00 96.69 208 LYS A N 1
ATOM 1668 C CA . LYS A 1 208 ? -9.890 -4.328 10.031 1.00 96.69 208 LYS A CA 1
ATOM 1669 C C . LYS A 1 208 ? -8.804 -4.053 9.003 1.00 96.69 208 LYS A C 1
ATOM 1671 O O . LYS A 1 208 ? -9.100 -3.853 7.827 1.00 96.69 208 LYS A O 1
ATOM 1676 N N . ALA A 1 209 ? -7.559 -4.024 9.453 1.00 97.38 209 ALA A N 1
ATOM 1677 C CA . ALA A 1 209 ? -6.406 -3.799 8.603 1.00 97.38 209 ALA A CA 1
ATOM 1678 C C . ALA A 1 209 ? -5.847 -5.130 8.088 1.00 97.38 209 ALA A C 1
ATOM 1680 O O . ALA A 1 209 ? -5.694 -6.084 8.852 1.00 97.38 209 ALA A O 1
ATOM 1681 N N . LYS A 1 210 ? -5.530 -5.178 6.794 1.00 97.75 210 LYS A N 1
ATOM 1682 C CA . LYS A 1 210 ? -4.872 -6.296 6.117 1.00 97.75 210 LYS A CA 1
ATOM 1683 C C . LYS A 1 210 ? -3.644 -5.785 5.379 1.00 97.75 210 LYS A C 1
ATOM 1685 O O . LYS A 1 210 ? -3.760 -4.950 4.486 1.00 97.75 210 LYS A O 1
ATOM 1690 N N . PHE A 1 211 ? -2.479 -6.303 5.732 1.00 97.69 211 PHE A N 1
ATOM 1691 C CA . PHE A 1 211 ? -1.204 -5.962 5.118 1.00 97.69 211 PHE A CA 1
ATOM 1692 C C . PHE A 1 211 ? -0.705 -7.125 4.264 1.00 97.69 211 PHE A C 1
ATOM 1694 O O . PHE A 1 211 ? -0.399 -8.195 4.792 1.00 97.69 211 PHE A O 1
ATOM 1701 N N . TYR A 1 212 ? -0.641 -6.913 2.953 1.00 97.69 212 TYR A N 1
ATOM 1702 C CA . TYR A 1 212 ? -0.298 -7.926 1.962 1.00 97.69 212 TYR A CA 1
ATOM 1703 C C . TYR A 1 212 ? 1.189 -7.890 1.612 1.00 97.69 212 TYR A C 1
ATOM 1705 O O . TYR A 1 212 ? 1.744 -6.850 1.247 1.00 97.69 212 TYR A O 1
ATOM 1713 N N . LEU A 1 213 ? 1.789 -9.074 1.682 1.00 95.94 213 LEU A N 1
ATOM 1714 C CA . LEU A 1 213 ? 3.149 -9.431 1.293 1.00 95.94 213 LEU A CA 1
ATOM 1715 C C . LEU A 1 213 ? 3.085 -10.545 0.238 1.00 95.94 213 LEU A C 1
ATOM 1717 O O . LEU A 1 213 ? 2.022 -11.122 -0.012 1.00 95.94 213 LEU A O 1
ATOM 1721 N N . GLU A 1 214 ? 4.216 -10.896 -0.369 1.00 94.69 214 GLU A N 1
ATOM 1722 C CA . GLU A 1 214 ? 4.259 -12.063 -1.251 1.00 94.69 214 GLU A CA 1
ATOM 1723 C C . GLU A 1 214 ? 3.918 -13.345 -0.467 1.00 94.69 214 GLU A C 1
ATOM 1725 O O . GLU A 1 214 ? 4.632 -13.757 0.442 1.00 94.69 214 GLU A O 1
ATOM 1730 N N . GLY A 1 215 ? 2.782 -13.970 -0.794 1.00 94.62 215 GLY A N 1
ATOM 1731 C CA . GLY A 1 215 ? 2.348 -15.233 -0.184 1.00 94.62 215 GLY A CA 1
ATOM 1732 C C . GLY A 1 215 ? 1.843 -15.138 1.261 1.00 94.62 215 GLY A C 1
ATOM 1733 O O . GLY A 1 215 ? 1.488 -16.166 1.843 1.00 94.62 215 GLY A O 1
ATOM 1734 N N . GLN A 1 216 ? 1.757 -13.943 1.849 1.00 96.44 216 GLN A N 1
ATOM 1735 C CA . GLN A 1 216 ? 1.326 -13.756 3.235 1.00 96.44 216 GLN A CA 1
ATOM 1736 C C . GLN A 1 216 ? 0.457 -12.505 3.393 1.00 96.44 216 GLN A C 1
ATOM 1738 O O . GLN A 1 216 ? 0.704 -11.473 2.777 1.00 96.44 216 GLN A O 1
ATOM 1743 N N . VAL A 1 217 ? -0.530 -12.579 4.283 1.00 97.38 217 VAL A N 1
ATOM 1744 C CA . VAL A 1 217 ? -1.279 -11.427 4.787 1.00 97.38 217 VAL A CA 1
ATOM 1745 C C . VAL A 1 217 ? -1.147 -11.348 6.307 1.00 97.38 217 VAL A C 1
ATOM 1747 O O . VAL A 1 217 ? -1.141 -12.367 7.005 1.00 97.38 217 VAL A O 1
ATOM 1750 N N . ARG A 1 218 ? -1.000 -10.129 6.825 1.00 97.19 218 ARG A N 1
ATOM 1751 C CA . ARG A 1 218 ? -1.040 -9.828 8.259 1.00 97.19 218 ARG A CA 1
ATOM 1752 C C . ARG A 1 218 ? -2.301 -9.039 8.571 1.00 97.19 218 ARG A C 1
ATOM 1754 O O . ARG A 1 218 ? -2.569 -8.043 7.910 1.00 97.19 218 ARG A O 1
ATOM 1761 N N . GLU A 1 219 ? -3.066 -9.483 9.554 1.00 97.19 219 GLU A N 1
ATOM 1762 C CA . GLU A 1 219 ? -4.403 -8.970 9.845 1.00 97.19 219 GLU A CA 1
ATOM 1763 C C . GLU A 1 219 ? -4.489 -8.511 11.304 1.00 97.19 219 GLU A C 1
ATOM 1765 O O . GLU A 1 219 ? -4.033 -9.207 12.213 1.00 97.19 219 GLU A O 1
ATOM 1770 N N . TRP A 1 220 ? -5.057 -7.328 11.536 1.00 96.94 220 TRP A N 1
ATOM 1771 C CA . TRP A 1 220 ? -5.316 -6.794 12.876 1.00 96.94 220 TRP A CA 1
ATOM 1772 C C . TRP A 1 220 ? -6.505 -5.831 12.855 1.00 96.94 220 TRP A C 1
ATOM 1774 O O . TRP A 1 220 ? -7.073 -5.535 11.805 1.00 96.94 220 TRP A O 1
ATOM 1784 N N . THR A 1 221 ? -6.922 -5.364 14.030 1.00 96.00 221 THR A N 1
ATOM 1785 C CA . THR A 1 221 ? -7.996 -4.372 14.171 1.00 96.00 221 THR A CA 1
ATOM 1786 C C . THR A 1 221 ? -7.464 -3.126 14.866 1.00 96.00 221 THR A C 1
ATOM 1788 O O . THR A 1 221 ? -6.670 -3.233 15.799 1.00 96.00 221 THR A O 1
ATOM 1791 N N . ILE A 1 222 ? -7.898 -1.959 14.392 1.00 94.81 222 ILE A N 1
ATOM 1792 C CA . ILE A 1 222 ? -7.578 -0.643 14.949 1.00 94.81 222 ILE A CA 1
ATOM 1793 C C . ILE A 1 222 ? -8.884 -0.005 15.425 1.00 94.81 222 ILE A C 1
ATOM 1795 O O . ILE A 1 222 ? -9.849 0.081 14.661 1.00 94.81 222 ILE A O 1
ATOM 1799 N N . GLU A 1 223 ? -8.931 0.439 16.678 1.00 93.94 223 GLU A N 1
ATOM 1800 C CA . GLU A 1 223 ? -10.136 1.015 17.287 1.00 93.94 223 GLU A CA 1
ATOM 1801 C C . GLU A 1 223 ? -10.128 2.545 17.256 1.00 93.94 223 GLU A C 1
ATOM 1803 O O . GLU A 1 223 ? -9.096 3.194 17.415 1.00 93.94 223 GLU A O 1
ATOM 1808 N N . ARG A 1 224 ? -11.288 3.168 17.068 1.00 92.25 224 ARG A N 1
ATOM 1809 C CA . ARG A 1 224 ? -11.396 4.625 17.079 1.00 92.25 224 ARG A CA 1
ATOM 1810 C C . ARG A 1 224 ? -11.412 5.154 18.513 1.00 92.25 224 ARG A C 1
ATOM 1812 O O . ARG A 1 224 ? -12.287 4.805 19.306 1.00 92.25 224 ARG A O 1
ATOM 1819 N N . ILE A 1 225 ? -10.508 6.077 18.828 1.00 88.69 225 ILE A N 1
ATOM 1820 C CA . ILE A 1 225 ? -10.503 6.794 20.106 1.00 88.69 225 ILE A CA 1
ATOM 1821 C C . ILE A 1 225 ? -11.726 7.719 20.154 1.00 88.69 225 ILE A C 1
ATOM 1823 O O . ILE A 1 225 ? -11.929 8.553 19.270 1.00 88.69 225 ILE A O 1
ATOM 1827 N N . GLY A 1 226 ? -12.545 7.583 21.199 1.00 77.12 226 GLY A N 1
ATOM 1828 C CA . GLY A 1 226 ? -13.683 8.476 21.444 1.00 77.12 226 GLY A CA 1
ATOM 1829 C C . GLY A 1 226 ? -14.917 8.222 20.570 1.00 77.12 226 GLY A C 1
ATOM 1830 O O . GLY A 1 226 ? -15.728 9.132 20.398 1.00 77.12 226 GLY A O 1
ATOM 1831 N N . GLY A 1 227 ? -15.079 7.018 20.010 1.00 60.75 227 GLY A N 1
ATOM 1832 C CA . GLY A 1 227 ? -16.343 6.615 19.384 1.00 60.75 227 GLY A CA 1
ATOM 1833 C C . GLY A 1 227 ? -17.487 6.509 20.409 1.00 60.75 227 GLY A C 1
ATOM 1834 O O . GLY A 1 227 ? -17.226 6.206 21.579 1.00 60.75 227 GLY A O 1
ATOM 1835 N N . PRO A 1 228 ? -18.754 6.754 20.018 1.00 52.38 228 PRO A N 1
ATOM 1836 C CA . PRO A 1 228 ? -19.886 6.445 20.881 1.00 52.38 228 PRO A CA 1
ATOM 1837 C C . PRO A 1 228 ? -19.855 4.947 21.194 1.00 52.38 228 PRO A C 1
ATOM 1839 O O . PRO A 1 228 ? -19.806 4.112 20.295 1.00 52.38 228 PRO A O 1
ATOM 1842 N N . THR A 1 229 ? -19.844 4.607 22.479 1.00 48.03 229 THR A N 1
ATOM 1843 C CA . THR A 1 229 ? -20.067 3.235 22.933 1.00 48.03 229 THR A CA 1
ATOM 1844 C C . THR A 1 229 ? -21.509 2.893 22.579 1.00 48.03 229 THR A C 1
ATOM 1846 O O . THR A 1 229 ? -22.428 3.361 23.250 1.00 48.03 229 THR A O 1
ATOM 1849 N N . GLU A 1 230 ? -21.729 2.137 21.501 1.00 50.25 230 GLU A N 1
ATOM 1850 C CA . GLU A 1 230 ? -23.018 1.475 21.304 1.00 50.25 230 GLU A CA 1
ATOM 1851 C C . GLU A 1 230 ? -23.223 0.533 22.498 1.00 50.25 230 GLU A C 1
ATOM 1853 O O . GLU A 1 230 ? -22.465 -0.417 22.704 1.00 50.25 230 GLU A O 1
ATOM 1858 N N . LYS A 1 231 ? -24.180 0.903 23.352 1.00 39.91 231 LYS A N 1
ATOM 1859 C CA . LYS A 1 231 ? -24.720 0.085 24.437 1.00 39.91 231 LYS A CA 1
ATOM 1860 C C . LYS A 1 231 ? -25.875 -0.754 23.923 1.00 39.91 231 LYS A C 1
ATOM 1862 O O . LYS A 1 231 ? -26.661 -0.202 23.123 1.00 39.91 231 LYS A O 1
#

Radius of gyration: 38.15 Å; Cα contacts (8 Å, |Δi|>4): 335; chains: 1; bounding box: 53×56×144 Å

pLDDT: mean 82.63, std 15.94, range [39.31, 97.75]

Foldseek 3Di:
DDDDDDDDDDDPDDPPDPPDPDPCVVVVVVVVVVVVVVVVCCVVPVDPPPPDDDDVVVVVVVCVVCCVPLVQKHWKAKAFDPDPDPPDAAADDKDKDFDDDQPCVVDDVSVVVPPPDRFQFAADWPDKGWHQADEAQFWTKIKTKAACLAPVDPQWGWGWIDHDQEIETGGGGNDDDNVVSVVGDRPHHIDMIMITIHCNSPPDQKHWYWYDGVRMIIIGMYGYDPDPPPD

Mean predicted aligned error: 14.44 Å

Solvent-accessible surface area (backbone atoms only — not comparable to full-atom values): 13747 Å² total; per-residue (Å²): 136,85,89,80,90,81,84,82,81,81,74,80,78,73,81,80,74,81,75,74,77,74,79,60,61,67,57,53,53,51,52,52,50,51,53,53,52,51,52,51,50,47,64,75,67,54,73,88,68,67,89,86,68,76,56,63,69,60,52,49,52,50,48,57,54,47,46,70,56,49,89,68,35,38,65,37,60,51,43,76,52,88,71,88,64,89,70,78,55,60,43,57,79,70,46,78,46,75,52,92,70,67,68,67,78,76,44,58,69,68,58,58,73,63,50,91,55,88,79,41,46,44,76,72,67,81,43,80,33,27,49,35,54,42,43,78,78,37,58,45,48,36,38,40,26,28,27,39,53,54,71,75,31,90,43,48,44,49,54,30,39,35,42,99,40,38,34,42,34,35,41,28,44,72,64,98,48,74,72,66,55,73,74,48,50,79,82,38,66,71,42,80,45,48,31,33,30,61,27,74,89,59,82,56,58,46,31,44,37,38,41,39,40,48,58,33,36,38,37,39,59,31,37,37,65,87,51,84,80,86,125

Sequence (231 aa):
MKNQNSEPSLKPGSPMTERKPWPMWPIALSILTFIILYTWVQLKFRKEEKPYEPNYEMQERRNQVAEKNLYDWFSLNAAPSAETNDNTLSSGHIAARFISGPLENDLPSQIVYYIPRRPILIPQLDSLASQSSFSINQPIKLQLSLPEAFGDSPNFKLATFYKEGELLILAEMRIENAKALAAFDIQSPSKTYLFEIDTVPIETASVKAKFYLEGQVREWTIERIGGPTEK

=== Feature glossary ===
Feature key, reading from the visual/contextual features back to the raw sequence:

Rendered structure images. Six rendered views show the 3D structure from the faces of a cube — i.e. along ±x, ±y, ±z. Rendering representation is drawn randomly per protein from cartoon (secondary-structure ribbons), sticks (backbone bonds), or molecular surface; coloring is either N→C rainbow (blue at the N-terminus through red at the C-terminus) or one color per chain.

Contact-map, Ramachandran, and PAE plots. The contact map is a binary N×N matrix image: pixel (i, j) is dark where Cα_i and Cα_j are within 8 Å and |i−j|>4. Because the |i−j|>4 filter removes local helical contacts, off-diagonal stripes parallel to the main diagonal indicate parallel β-sheets; stripes perpendicular to it indicate antiparallel β-sheets. The Ramachandran plot scatters every residue's (φ, ψ) pair against the sterically allowed regions. The PAE heatmap renders the predicted-aligned-error matrix.

InterPro / GO / CATH / organism. Database cross-references. InterPro integrates a dozen domain/family signature databases into unified entries with residue-range hits. GO terms attach function/process/location labels with evidence codes. CATH codes position the fold in a four-level structural taxonomy. Organism is the NCBI-taxonomy species name.

Nearest PDB structures. The Foldseek neighbor list gives the closest experimentally determined structures in the PDB, ranked by structural alignment. TM-score near 1 means near-identical fold; near 0.3 means only rough topology match. This is how one finds what a novel AlphaFold prediction most resembles in the solved-structure universe.

Predicted aligned error. PAE(i, j) answers: if I align the predicted and true structures on residue i, how far off (in Å) do I expect residue j to be? A block-diagonal PAE matrix with low values on the blocks and high values off-diagonal is the signature of a multi-domain protein with confidently predicted domains but uncertain inter-domain orientation.

Solvent-accessible surface area. Accessible surface area quantifies burial. A residue with SASA near zero is packed into the hydrophobic core; one with SASA >100 Å² sits on the surface. Computed here via the Shrake–Rupley numerical algorithm with a 1.4 Å probe.

B-factor. B-factor (Debye–Waller factor) reflects atomic displacement in the crystal lattice. It is an experimental observable (units Å²), not a prediction; low values mean the atom is pinned down, high values mean it moves or is heterogeneous across the crystal.

pLDDT. For AlphaFold models, the B-factor field carries pLDDT — the model's own estimate of local accuracy on a 0–100 scale. Regions with pLDDT<50 should be treated as essentially unmodeled; they often correspond to intrinsically disordered segments.

Backbone torsions (φ/ψ). φ (phi) and ψ (psi) are the two rotatable backbone dihedrals per residue: φ is the C(i-1)–N–Cα–C torsion, ψ is the N–Cα–C–N(i+1) torsion, both in degrees on (−180°, 180°]. α-helical residues cluster near (−60°, −45°); β-strand residues near (−120°, +130°). A Ramachandran plot is simply a scatter of (φ, ψ) for every residue.

Radius of gyration, Cα contacts, bounding box. Radius of gyration (Rg) is the root-mean-square distance of Cα atoms from their centroid — a single number for overall size and compactness. A globular domain of N residues has Rg ≈ 2.2·N^0.38 Å; an extended or disordered chain has a much larger Rg. The Cα contact count is the number of residue pairs whose Cα atoms are within 8 Å and are more than four positions apart in sequence — a standard proxy for tertiary packing density. The bounding box is the smallest axis-aligned box enclosing all Cα atoms.

Secondary structure (3-state, P-SEA). Three-state secondary structure (P-SEA) collapses the eight DSSP classes into helix (a), strand (b), and coil (c). P-SEA assigns these from Cα geometry alone — distances and angles — without requiring backbone oxygens, so it works on any Cα trace.

Secondary structure (8-state, DSSP). DSSP 8-state secondary structure assigns each residue one of H (α-helix), G (3₁₀-helix), I (π-helix), E (extended β-strand), B (isolated β-bridge), T (hydrogen-bonded turn), S (bend), or '-' (coil). The assignment is computed from backbone hydrogen-bond geometry via the Kabsch–Sander algorithm.

Foldseek 3Di. A 3Di character summarizes, for each residue, the relative orientation of the Cα frame of its nearest spatial neighbor. Because it encodes fold topology rather than chemistry, 3Di alignments detect remote structural similarity that sequence alignment misses.

mmCIF coordinates. The mmCIF block holds the 3D Cartesian coordinates of each backbone atom (N, Cα, C, O) in ångströms. mmCIF is the PDB's canonical archive format — a tagged-loop text representation of the atomic model.

Sequence. Sequence gives the chain of amino acids in standard one-letter code (A=alanine, C=cysteine, …, Y=tyrosine), read N→C. It is the only feature that is directly encoded by the gene; all structural features are derived from the folded form of this sequence.